Protein AF-0000000082797204 (afdb_homodimer)

Structure (mmCIF, N/CA/C/O backbone):
data_AF-0000000082797204-model_v1
#
loop_
_entity.id
_entity.type
_entity.pdbx_description
1 polymer '5-hydroxyisourate hydrolase'
#
loop_
_atom_site.group_PDB
_atom_site.id
_atom_site.type_symbol
_atom_site.label_atom_id
_atom_site.label_alt_id
_atom_site.label_comp_id
_atom_site.label_asym_id
_atom_site.label_entity_id
_atom_site.label_seq_id
_atom_site.pdbx_PDB_ins_code
_atom_site.Cartn_x
_atom_site.Cartn_y
_atom_site.Cartn_z
_atom_site.occupancy
_atom_site.B_iso_or_equiv
_atom_site.auth_seq_id
_atom_site.auth_comp_id
_atom_site.auth_asym_id
_atom_site.auth_atom_id
_atom_site.pdbx_PDB_model_num
ATOM 1 N N . MET A 1 1 ? -15.531 37.906 12.727 1 35.81 1 MET A N 1
ATOM 2 C CA . MET A 1 1 ? -15.008 36.875 11.828 1 35.81 1 MET A CA 1
ATOM 3 C C . MET A 1 1 ? -14.945 35.531 12.531 1 35.81 1 MET A C 1
ATOM 5 O O . MET A 1 1 ? -14.305 35.406 13.57 1 35.81 1 MET A O 1
ATOM 9 N N . ASP A 1 2 ? -15.852 34.75 12.773 1 41.41 2 ASP A N 1
ATOM 10 C CA . ASP A 1 2 ? -16.078 33.594 13.617 1 41.41 2 ASP A CA 1
ATOM 11 C C . ASP A 1 2 ? -14.914 32.594 13.5 1 41.41 2 ASP A C 1
ATOM 13 O O . ASP A 1 2 ? -14.703 32 12.445 1 41.41 2 ASP A O 1
ATOM 17 N N . MET A 1 3 ? -13.641 32.812 14.039 1 44.5 3 MET A N 1
ATOM 18 C CA . MET A 1 3 ? -12.188 32.688 13.977 1 44.5 3 MET A CA 1
ATOM 19 C C . MET A 1 3 ? -11.75 31.234 14.078 1 44.5 3 MET A C 1
ATOM 21 O O . MET A 1 3 ? -10.586 30.906 13.836 1 44.5 3 MET A O 1
ATOM 25 N N . THR A 1 4 ? -12.273 30.359 15.062 1 48.09 4 THR A N 1
ATOM 26 C CA . THR A 1 4 ? -11.555 29.219 15.617 1 48.09 4 THR A CA 1
ATOM 27 C C . THR A 1 4 ? -11.594 28.031 14.648 1 48.09 4 THR A C 1
ATOM 29 O O . THR A 1 4 ? -12.258 27.031 14.914 1 48.09 4 THR A O 1
ATOM 32 N N . SER A 1 5 ? -11.914 28.141 13.438 1 52.69 5 SER A N 1
ATOM 33 C CA . SER A 1 5 ? -11.883 26.953 12.594 1 52.69 5 SER A CA 1
ATOM 34 C C . SER A 1 5 ? -10.57 26.188 12.758 1 52.69 5 SER A C 1
ATOM 36 O O . SER A 1 5 ? -9.492 26.781 12.695 1 52.69 5 SER A O 1
ATOM 38 N N . PRO A 1 6 ? -10.727 25.109 13.484 1 61.16 6 PRO A N 1
ATOM 39 C CA . PRO A 1 6 ? -9.461 24.391 13.672 1 61.16 6 PRO A CA 1
ATOM 40 C C . PRO A 1 6 ? -8.594 24.391 12.422 1 61.16 6 PRO A C 1
ATOM 42 O O . PRO A 1 6 ? -9.109 24.453 11.297 1 61.16 6 PRO A O 1
ATOM 45 N N . LEU A 1 7 ? -7.398 24.844 12.555 1 75.94 7 LEU A N 1
ATOM 46 C CA . LEU A 1 7 ? -6.41 24.844 11.477 1 75.94 7 LEU A CA 1
ATOM 47 C C . LEU A 1 7 ? -6.453 23.547 10.695 1 75.94 7 LEU A C 1
ATOM 49 O O . LEU A 1 7 ? -6.641 22.469 11.281 1 75.94 7 LEU A O 1
ATOM 53 N N . PRO A 1 8 ? -6.566 23.719 9.414 1 88.06 8 PRO A N 1
ATOM 54 C CA . PRO A 1 8 ? -6.594 22.516 8.57 1 88.06 8 PRO A CA 1
ATOM 55 C C . PRO A 1 8 ? -5.461 21.547 8.891 1 88.06 8 PRO A C 1
ATOM 57 O O . PRO A 1 8 ? -4.367 21.969 9.266 1 88.06 8 PRO A O 1
ATOM 60 N N . SER A 1 9 ? -5.77 20.328 8.961 1 96.31 9 SER A N 1
ATOM 61 C CA . SER A 1 9 ? -4.773 19.281 9.156 1 96.31 9 SER A CA 1
ATOM 62 C C . SER A 1 9 ? -3.639 19.406 8.148 1 96.31 9 SER A C 1
ATOM 64 O O . SER A 1 9 ? -3.879 19.594 6.949 1 96.31 9 SER A O 1
ATOM 66 N N . PRO A 1 10 ? -2.381 19.359 8.547 1 97.56 10 PRO A N 1
ATOM 67 C CA . PRO A 1 10 ? -1.25 19.375 7.617 1 97.56 10 PRO A CA 1
ATOM 68 C C . PRO A 1 10 ? -1.149 18.094 6.789 1 97.56 10 PRO A C 1
ATOM 70 O O . PRO A 1 10 ? -0.375 18.031 5.832 1 97.56 10 PRO A O 1
ATOM 73 N N . LEU A 1 11 ? -1.8 17.109 7.133 1 98.38 11 LEU A N 1
ATOM 74 C CA . LEU A 1 11 ? -1.927 15.867 6.387 1 98.38 11 LEU A CA 1
ATOM 75 C C . LEU A 1 11 ? -3.377 15.617 5.984 1 98.38 11 LEU A C 1
ATOM 77 O O . LEU A 1 11 ? -4.27 15.625 6.832 1 98.38 11 LEU A O 1
ATOM 81 N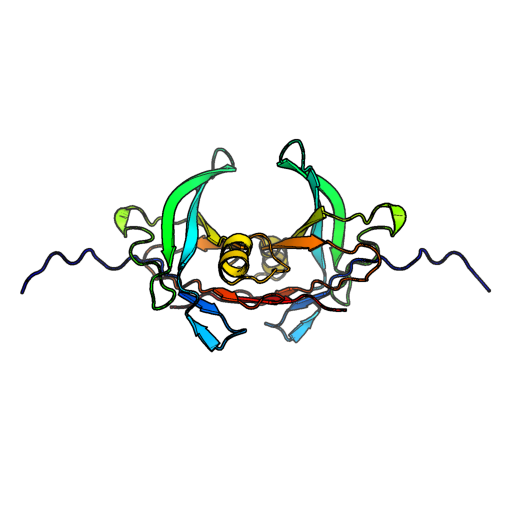 N . THR A 1 12 ? -3.566 15.406 4.664 1 98.38 12 THR A N 1
ATOM 82 C CA . THR A 1 12 ? -4.922 15.164 4.176 1 98.38 12 THR A CA 1
ATOM 83 C C . THR A 1 12 ? -4.957 13.93 3.279 1 98.38 12 THR A C 1
ATOM 85 O O . THR A 1 12 ? -3.918 13.469 2.801 1 98.38 12 THR A O 1
ATOM 88 N N . THR A 1 13 ? -6.121 13.391 3.17 1 98.69 13 THR A N 1
ATOM 89 C CA . THR A 1 13 ? -6.348 12.273 2.252 1 98.69 13 THR A CA 1
ATOM 90 C C . THR A 1 13 ? -7.676 12.445 1.515 1 98.69 13 THR A C 1
ATOM 92 O O . THR A 1 13 ? -8.539 13.203 1.956 1 98.69 13 THR A O 1
ATOM 95 N N . HIS A 1 14 ? -7.754 11.82 0.36 1 98.75 14 HIS A N 1
ATOM 96 C CA . HIS A 1 14 ? -8.93 11.742 -0.5 1 98.75 14 HIS A CA 1
ATOM 97 C C . HIS A 1 14 ? -9.047 10.359 -1.136 1 98.75 14 HIS A C 1
ATOM 99 O O . HIS A 1 14 ? -8.156 9.922 -1.858 1 98.75 14 HIS A O 1
ATOM 105 N N . VAL A 1 15 ? -10.133 9.703 -0.771 1 98.94 15 VAL A N 1
ATOM 106 C CA . VAL A 1 15 ? -10.391 8.406 -1.396 1 98.94 15 VAL A CA 1
ATOM 107 C C . VAL A 1 15 ? -11.344 8.586 -2.578 1 98.94 15 VAL A C 1
ATOM 109 O O . VAL A 1 15 ? -12.422 9.164 -2.436 1 98.94 15 VAL A O 1
ATOM 112 N N . LEU A 1 16 ? -10.93 8.133 -3.705 1 98.94 16 LEU A N 1
ATOM 113 C CA . LEU A 1 16 ? -11.773 8.094 -4.891 1 98.94 16 LEU A CA 1
ATOM 114 C C . LEU A 1 16 ? -12.07 6.648 -5.293 1 98.94 16 LEU A C 1
ATOM 116 O O . LEU A 1 16 ? -11.148 5.84 -5.441 1 98.94 16 LEU A O 1
ATOM 120 N N . ASN A 1 17 ? -13.32 6.332 -5.398 1 98.81 17 ASN A N 1
ATOM 121 C CA . ASN A 1 17 ? -13.758 5.086 -6.016 1 98.81 17 ASN A CA 1
ATOM 122 C C . ASN A 1 17 ? -13.742 5.176 -7.539 1 98.81 17 ASN A C 1
ATOM 124 O O . ASN A 1 17 ? -14.742 5.559 -8.148 1 98.81 17 ASN A O 1
ATOM 128 N N . THR A 1 18 ? -12.688 4.793 -8.07 1 98.62 18 THR A N 1
ATOM 129 C CA . THR A 1 18 ? -12.5 4.949 -9.508 1 98.62 18 THR A CA 1
ATOM 130 C C . THR A 1 18 ? -13.328 3.92 -10.273 1 98.62 18 THR A C 1
ATOM 132 O O . THR A 1 18 ? -13.648 4.117 -11.445 1 98.62 18 THR A O 1
ATOM 135 N N . GLY A 1 19 ? -13.656 2.848 -9.672 1 97.12 19 GLY A N 1
ATOM 136 C CA . GLY A 1 19 ? -14.5 1.849 -10.305 1 97.12 19 GLY A CA 1
ATOM 137 C C . GLY A 1 19 ? -15.898 2.354 -10.602 1 97.12 19 GLY A C 1
ATOM 138 O O . GLY A 1 19 ? -16.531 1.929 -11.578 1 97.12 19 GLY A O 1
ATOM 139 N N . MET A 1 20 ? -16.312 3.246 -9.836 1 97.19 20 MET A N 1
ATOM 140 C CA . MET A 1 20 ? -17.672 3.762 -9.992 1 97.19 20 MET A CA 1
ATOM 141 C C . MET A 1 20 ? -17.641 5.242 -10.359 1 97.19 20 MET A C 1
ATOM 143 O O . MET A 1 20 ? -18.688 5.84 -10.602 1 97.19 20 MET A O 1
ATOM 147 N N . GLY A 1 21 ? -16.531 5.848 -10.352 1 98.31 21 GLY A N 1
ATOM 148 C CA . GLY A 1 21 ? -16.391 7.25 -10.711 1 98.31 21 GLY A CA 1
ATOM 149 C C . GLY A 1 21 ? -16.969 8.195 -9.672 1 98.31 21 GLY A C 1
ATOM 150 O O . GLY A 1 21 ? -17.547 9.227 -10.023 1 98.31 21 GLY A O 1
ATOM 151 N N . VAL A 1 22 ? -16.844 7.805 -8.422 1 98.75 22 VAL A N 1
ATOM 152 C CA . VAL A 1 22 ? -17.422 8.609 -7.348 1 98.75 22 VAL A CA 1
ATOM 153 C C . VAL A 1 22 ? -16.438 8.719 -6.191 1 98.75 22 VAL A C 1
ATOM 155 O O . VAL A 1 22 ? -15.469 7.957 -6.121 1 98.75 22 VAL A O 1
ATOM 158 N N . PRO A 1 23 ? -16.656 9.688 -5.211 1 98.81 23 PRO A N 1
ATOM 159 C CA . PRO A 1 23 ? -15.859 9.68 -3.984 1 98.81 23 PRO A CA 1
ATOM 160 C C . PRO A 1 23 ? -16 8.383 -3.193 1 98.81 23 PRO A C 1
ATOM 162 O O . PRO A 1 23 ? -17.062 7.762 -3.199 1 98.81 23 PRO A O 1
ATOM 165 N N . GLY A 1 24 ? -14.93 7.914 -2.604 1 98.81 24 GLY A N 1
ATOM 166 C CA . GLY A 1 24 ? -14.992 6.781 -1.695 1 98.81 24 GLY A CA 1
ATOM 167 C C . GLY A 1 24 ? -15.562 7.137 -0.335 1 98.81 24 GLY A C 1
ATOM 168 O O . GLY A 1 24 ? -14.852 7.105 0.67 1 98.81 24 GLY A O 1
ATOM 169 N N . ALA A 1 25 ? -16.844 7.504 -0.286 1 98.75 25 ALA A N 1
ATOM 170 C CA . ALA A 1 25 ? -17.531 7.891 0.949 1 98.75 25 ALA A CA 1
ATOM 171 C C . ALA A 1 25 ? -17.781 6.676 1.837 1 98.75 25 ALA A C 1
ATOM 173 O O . ALA A 1 25 ? -18.094 5.59 1.34 1 98.75 25 ALA A O 1
ATOM 174 N N . GLY A 1 26 ? -17.656 6.832 3.119 1 98.69 26 GLY A N 1
ATOM 175 C CA . GLY A 1 26 ? -18.031 5.801 4.07 1 98.69 26 GLY A CA 1
ATOM 176 C C . GLY A 1 26 ? -16.953 4.766 4.297 1 98.69 26 GLY A C 1
ATOM 177 O O . GLY A 1 26 ? -17.219 3.672 4.797 1 98.69 26 GLY A O 1
ATOM 178 N N . MET A 1 27 ? -15.773 5.082 3.916 1 98.81 27 MET A N 1
ATOM 179 C CA . MET A 1 27 ? -14.648 4.188 4.156 1 98.81 27 MET A CA 1
ATOM 180 C C . MET A 1 27 ? -14.016 4.461 5.516 1 98.81 27 MET A C 1
ATOM 182 O O . MET A 1 27 ? -13.578 5.582 5.789 1 98.81 27 MET A O 1
ATOM 186 N N . ALA A 1 28 ? -13.953 3.461 6.383 1 98.94 28 ALA A N 1
ATOM 187 C CA . ALA A 1 28 ? -13.188 3.582 7.617 1 98.94 28 ALA A CA 1
ATOM 188 C C . ALA A 1 28 ? -11.688 3.662 7.328 1 98.94 28 ALA A C 1
ATOM 190 O O . ALA A 1 28 ? -11.188 2.99 6.418 1 98.94 28 ALA A O 1
ATOM 191 N N . LEU A 1 29 ? -10.977 4.48 8.086 1 98.94 29 LEU A N 1
ATOM 192 C CA . LEU A 1 29 ? -9.523 4.578 7.969 1 98.94 29 LEU A CA 1
ATOM 193 C C . LEU A 1 29 ? -8.898 4.977 9.305 1 98.94 29 LEU A C 1
ATOM 195 O O . LEU A 1 29 ? -9.609 5.387 10.227 1 98.94 29 LEU A O 1
ATOM 199 N N . SER A 1 30 ? -7.566 4.77 9.43 1 98.94 30 SER A N 1
ATOM 200 C CA . SER A 1 30 ? -6.82 5.18 10.617 1 98.94 30 SER A CA 1
ATOM 201 C C . SER A 1 30 ? -5.43 5.688 10.242 1 98.94 30 SER A C 1
ATOM 203 O O . SER A 1 30 ? -4.852 5.25 9.242 1 98.94 30 SER A O 1
ATOM 205 N N . LEU A 1 31 ? -5 6.605 11.047 1 98.94 31 LEU A N 1
ATOM 206 C CA . LEU A 1 31 ? -3.654 7.156 10.938 1 98.94 31 LEU A CA 1
ATOM 207 C C . LEU A 1 31 ? -2.777 6.688 12.094 1 98.94 31 LEU A C 1
ATOM 209 O O . LEU A 1 31 ? -3.199 6.73 13.25 1 98.94 31 LEU A O 1
ATOM 213 N N . HIS A 1 32 ? -1.615 6.207 11.758 1 98.88 32 HIS A N 1
ATOM 214 C CA . HIS A 1 32 ? -0.662 5.723 12.75 1 98.88 32 HIS A CA 1
ATOM 215 C C . HIS A 1 32 ? 0.708 6.367 12.555 1 98.88 32 HIS A C 1
ATOM 217 O O . HIS A 1 32 ? 1.038 6.816 11.461 1 98.88 32 HIS A O 1
ATOM 223 N N . ARG A 1 33 ? 1.416 6.375 13.617 1 98.75 33 ARG A N 1
ATOM 224 C CA . ARG A 1 33 ? 2.812 6.797 13.578 1 98.75 33 ARG A CA 1
ATOM 225 C C . ARG A 1 33 ? 3.727 5.723 14.164 1 98.75 33 ARG A C 1
ATOM 227 O O . ARG A 1 33 ? 3.393 5.098 15.172 1 98.75 33 ARG A O 1
ATOM 234 N N . LEU A 1 34 ? 4.848 5.574 13.523 1 98.62 34 LEU A N 1
ATOM 235 C CA . LEU A 1 34 ? 5.824 4.59 13.984 1 98.62 34 LEU A CA 1
ATOM 236 C C . LEU A 1 34 ? 6.664 5.152 15.125 1 98.62 34 LEU A C 1
ATOM 238 O O . LEU A 1 34 ? 7.176 6.273 15.031 1 98.62 34 LEU A O 1
ATOM 242 N N . ASP A 1 35 ? 6.777 4.402 16.188 1 96.94 35 ASP A N 1
ATOM 243 C CA . ASP A 1 35 ? 7.754 4.715 17.234 1 96.94 35 ASP A CA 1
ATOM 244 C C . ASP A 1 35 ? 9.148 4.246 16.828 1 96.94 35 ASP A C 1
ATOM 246 O O . ASP A 1 35 ? 9.398 3.043 16.703 1 96.94 35 ASP A O 1
ATOM 250 N N . PRO A 1 36 ? 10.008 5.121 16.656 1 92.19 36 PRO A N 1
ATOM 251 C CA . PRO A 1 36 ? 11.32 4.723 16.141 1 92.19 36 PRO A CA 1
ATOM 252 C C . PRO A 1 36 ? 12.133 3.914 17.156 1 92.19 36 PRO A C 1
ATOM 254 O O . PRO A 1 36 ? 13.109 3.252 16.781 1 92.19 36 PRO A O 1
ATOM 257 N N . VAL A 1 37 ? 11.773 3.955 18.422 1 94.06 37 VAL A N 1
ATOM 258 C CA . VAL A 1 37 ? 12.508 3.246 19.469 1 94.06 37 VAL A CA 1
ATOM 259 C C . VAL A 1 37 ? 11.984 1.815 19.578 1 94.06 37 VAL A C 1
ATOM 261 O O . VAL A 1 37 ? 12.766 0.859 19.516 1 94.06 37 VAL A O 1
ATOM 264 N N . THR A 1 38 ? 10.727 1.572 19.547 1 95.19 38 THR A N 1
ATOM 265 C CA . THR A 1 38 ? 10.133 0.263 19.781 1 95.19 38 THR A CA 1
ATOM 266 C C . THR A 1 38 ? 9.719 -0.39 18.469 1 95.19 38 THR A C 1
ATOM 268 O O . THR A 1 38 ? 9.406 -1.583 18.438 1 95.19 38 THR A O 1
ATOM 271 N N . SER A 1 39 ? 9.609 0.36 17.406 1 95 39 SER A N 1
ATOM 272 C CA . SER A 1 39 ? 9.133 -0.094 16.109 1 95 39 SER A CA 1
ATOM 273 C C . SER A 1 39 ? 7.656 -0.464 16.156 1 95 39 SER A C 1
ATOM 275 O O . SER A 1 39 ? 7.191 -1.295 15.375 1 95 39 SER A O 1
ATOM 277 N N . ALA A 1 40 ? 6.996 0.101 17.109 1 97.5 40 ALA A N 1
ATOM 278 C CA . ALA A 1 40 ? 5.559 -0.12 17.234 1 97.5 40 ALA A CA 1
ATOM 279 C C . ALA A 1 40 ? 4.77 1.01 16.578 1 97.5 40 ALA A C 1
ATOM 281 O O . ALA A 1 40 ? 5.188 2.17 16.625 1 97.5 40 ALA A O 1
ATOM 282 N N . TRP A 1 41 ? 3.68 0.617 16.016 1 98.38 41 TRP A N 1
ATOM 283 C CA . TRP A 1 41 ? 2.754 1.604 15.469 1 98.38 41 TRP A CA 1
ATOM 284 C C . TRP A 1 41 ? 1.792 2.104 16.547 1 98.38 41 TRP A C 1
ATOM 286 O O . TRP A 1 41 ? 1.199 1.305 17.266 1 98.38 41 TRP A O 1
ATOM 296 N N . SER A 1 42 ? 1.633 3.436 16.594 1 97.94 42 SER A N 1
ATOM 297 C CA . SER A 1 42 ? 0.677 4.051 17.5 1 97.94 42 SER A CA 1
ATOM 298 C C . SER A 1 42 ? -0.457 4.73 16.75 1 97.94 42 SER A C 1
ATOM 300 O O . SER A 1 42 ? -0.214 5.465 15.789 1 97.94 42 SER A O 1
ATOM 302 N N . LEU A 1 43 ? -1.657 4.527 17.266 1 98.56 43 LEU A N 1
ATOM 303 C CA . LEU A 1 43 ? -2.834 5.152 16.672 1 98.56 43 LEU A CA 1
ATOM 304 C C . LEU A 1 43 ? -2.881 6.641 16.984 1 98.56 43 LEU A C 1
ATOM 306 O O . LEU A 1 43 ? -2.734 7.035 18.156 1 98.56 43 LEU A O 1
ATOM 310 N N . ILE A 1 44 ? -3.012 7.43 15.969 1 98.31 44 ILE A N 1
ATOM 311 C CA . ILE A 1 44 ? -3.195 8.867 16.156 1 98.31 44 ILE A CA 1
ATOM 312 C C . ILE A 1 44 ? -4.68 9.211 16.078 1 98.31 44 ILE A C 1
ATOM 314 O O . ILE A 1 44 ? -5.227 9.852 16.984 1 98.31 44 ILE A O 1
ATOM 318 N N . THR A 1 45 ? -5.301 8.789 14.977 1 98.19 45 THR A N 1
ATOM 319 C CA . THR A 1 45 ? -6.707 9.094 14.75 1 98.19 45 THR A CA 1
ATOM 320 C C . THR A 1 45 ? -7.363 8.008 13.898 1 98.19 45 THR A C 1
ATOM 322 O O . THR A 1 45 ? -6.684 7.297 13.156 1 98.19 45 THR A O 1
ATOM 325 N N . ALA A 1 46 ? -8.602 7.762 14.141 1 98.69 46 ALA A N 1
ATOM 326 C CA . ALA A 1 46 ? -9.453 6.945 13.281 1 98.69 46 ALA A CA 1
ATOM 327 C C . ALA A 1 46 ? -10.695 7.715 12.852 1 98.69 46 ALA A C 1
ATOM 329 O O . ALA A 1 46 ? -11.188 8.578 13.578 1 98.69 46 ALA A O 1
ATOM 330 N N . GLY A 1 47 ? -11.117 7.398 11.656 1 98.5 47 GLY A N 1
ATOM 331 C CA . GLY A 1 47 ? -12.312 8.062 11.148 1 98.5 47 GLY A CA 1
ATOM 332 C C . GLY A 1 47 ? -12.914 7.367 9.945 1 98.5 47 GLY A C 1
ATOM 333 O O . GLY A 1 47 ? -12.617 6.199 9.68 1 98.5 47 GLY A O 1
ATOM 334 N N . THR A 1 48 ? -13.875 8.07 9.336 1 98.81 48 THR A N 1
ATOM 335 C CA . THR A 1 48 ? -14.57 7.625 8.125 1 98.81 48 THR A CA 1
ATOM 336 C C . THR A 1 48 ? -14.617 8.742 7.09 1 98.81 48 THR A C 1
ATOM 338 O O . THR A 1 48 ? -14.836 9.906 7.43 1 98.81 48 THR A O 1
ATOM 341 N N . THR A 1 49 ? -14.352 8.359 5.855 1 98.81 49 THR A N 1
ATOM 342 C CA . THR A 1 49 ? -14.414 9.375 4.816 1 98.81 49 THR A CA 1
ATOM 343 C C . THR A 1 49 ? -15.828 9.953 4.703 1 98.81 49 THR A C 1
ATOM 345 O O . THR A 1 49 ? -16.812 9.219 4.84 1 98.81 49 THR A O 1
ATOM 348 N N . ASN A 1 50 ? -15.914 11.227 4.453 1 98.75 50 ASN A N 1
ATOM 349 C CA . ASN A 1 50 ? -17.203 11.898 4.293 1 98.75 50 ASN A CA 1
ATOM 350 C C . ASN A 1 50 ? -17.734 11.742 2.875 1 98.75 50 ASN A C 1
ATOM 352 O O . ASN A 1 50 ? -17.219 10.938 2.094 1 98.75 50 ASN A O 1
ATOM 356 N N . ASP A 1 51 ? -18.766 12.516 2.529 1 98.56 51 ASP A N 1
ATOM 357 C CA . ASP A 1 51 ? -19.453 12.391 1.248 1 98.56 51 ASP A CA 1
ATOM 358 C C . ASP A 1 51 ? -18.531 12.758 0.089 1 98.56 51 ASP A C 1
ATOM 360 O O . ASP A 1 51 ? -18.781 12.375 -1.056 1 98.56 51 ASP A O 1
ATOM 364 N N . ASP A 1 52 ? -17.484 13.484 0.366 1 98.5 52 ASP A N 1
ATOM 365 C CA . ASP A 1 52 ? -16.516 13.883 -0.647 1 98.5 52 ASP A CA 1
ATOM 366 C C . ASP A 1 52 ? -15.336 12.914 -0.684 1 98.5 52 ASP A C 1
ATOM 368 O O . ASP A 1 52 ? -14.344 13.156 -1.379 1 98.5 52 ASP A O 1
ATOM 372 N N . GLY A 1 53 ? -15.367 11.875 0.102 1 98.88 53 GLY A N 1
ATOM 373 C CA . GLY A 1 53 ? -14.273 10.922 0.144 1 98.88 53 GLY A CA 1
ATOM 374 C C . GLY A 1 53 ? -13.086 11.414 0.946 1 98.88 53 GLY A C 1
ATOM 375 O O . GLY A 1 53 ? -11.969 10.906 0.791 1 98.88 53 GLY A O 1
ATOM 376 N N . ARG A 1 54 ? -13.297 12.43 1.759 1 98.69 54 ARG A N 1
ATOM 377 C CA . ARG A 1 54 ? -12.234 13.023 2.568 1 98.69 54 ARG A CA 1
ATOM 378 C C . ARG A 1 54 ? -12.43 12.695 4.047 1 98.69 54 ARG A C 1
ATOM 380 O O . ARG A 1 54 ? -13.508 12.266 4.457 1 98.69 54 ARG A O 1
ATOM 387 N N . CYS A 1 55 ? -11.359 12.805 4.812 1 98.06 55 CYS A N 1
ATOM 388 C CA . CYS A 1 55 ? -11.375 12.68 6.266 1 98.06 55 CYS A CA 1
ATOM 389 C C . CYS A 1 55 ? -10.672 13.859 6.922 1 98.06 55 CYS A C 1
ATOM 391 O O . CYS A 1 55 ? -9.484 13.773 7.254 1 98.06 55 CYS A O 1
ATOM 393 N N . PRO A 1 56 ? -11.367 14.938 7.156 1 96.56 56 PRO A N 1
ATOM 394 C CA . PRO A 1 56 ? -10.727 16.125 7.746 1 96.56 56 PRO A CA 1
ATOM 395 C C . PRO A 1 56 ? -10.18 15.852 9.148 1 96.56 56 PRO A C 1
ATOM 397 O O . PRO A 1 56 ? -10.68 14.969 9.852 1 96.56 56 PRO A O 1
ATOM 400 N N . GLY A 1 57 ? -9.211 16.562 9.523 1 96.19 57 GLY A N 1
ATOM 401 C CA . GLY A 1 57 ? -8.703 16.578 10.883 1 96.19 57 GLY A CA 1
ATOM 402 C C . GLY A 1 57 ? -7.902 15.336 11.227 1 96.19 57 GLY A C 1
ATOM 403 O O . GLY A 1 57 ? -7.996 14.812 12.344 1 96.19 57 GLY A O 1
ATOM 404 N N . LEU A 1 58 ? -7.152 14.844 10.266 1 97.62 58 LEU A N 1
ATOM 405 C CA . LEU A 1 58 ? -6.371 13.641 10.5 1 97.62 58 LEU A CA 1
ATOM 406 C C . LEU A 1 58 ? -5.352 13.859 11.617 1 97.62 58 LEU A C 1
ATOM 408 O O . LEU A 1 58 ? -5.09 12.953 12.414 1 97.62 58 LEU A O 1
ATOM 412 N N . ILE A 1 59 ? -4.781 15.008 11.664 1 97.94 59 ILE A N 1
ATOM 413 C CA . ILE A 1 59 ? -3.752 15.312 12.656 1 97.94 59 ILE A CA 1
ATOM 414 C C . ILE A 1 59 ? -3.621 16.828 12.812 1 97.94 59 ILE A C 1
ATOM 416 O O . ILE A 1 59 ? -3.779 17.578 11.844 1 97.94 59 ILE A O 1
ATOM 420 N N . THR A 1 60 ? -3.34 17.281 13.984 1 96.69 60 THR A N 1
ATOM 421 C CA . THR A 1 60 ? -3.104 18.703 14.203 1 96.69 60 THR A CA 1
ATOM 422 C C . THR A 1 60 ? -1.668 19.078 13.844 1 96.69 60 THR A C 1
ATOM 424 O O . THR A 1 60 ? -0.785 18.219 13.828 1 96.69 60 THR A O 1
ATOM 427 N N . ARG A 1 61 ? -1.471 20.312 13.578 1 95.31 61 ARG A N 1
ATOM 428 C CA . ARG A 1 61 ? -0.128 20.797 13.273 1 95.31 61 ARG A CA 1
ATOM 429 C C . ARG A 1 61 ? 0.836 20.484 14.414 1 95.31 61 ARG A C 1
ATOM 431 O O . ARG A 1 61 ? 1.988 20.125 14.18 1 95.31 61 ARG A O 1
ATOM 438 N N . GLU A 1 62 ? 0.439 20.641 15.633 1 94.31 62 GLU A N 1
ATOM 439 C CA . GLU A 1 62 ? 1.263 20.438 16.812 1 94.31 62 GLU A CA 1
ATOM 440 C C . GLU A 1 62 ? 1.736 19 16.922 1 94.31 62 GLU A C 1
ATOM 442 O O . GLU A 1 62 ? 2.848 18.734 17.391 1 94.31 62 GLU A O 1
ATOM 447 N N . CYS A 1 63 ? 0.928 18.109 16.453 1 95.75 63 CYS A N 1
ATOM 448 C CA . CYS A 1 63 ? 1.226 16.703 16.609 1 95.75 63 CYS A CA 1
ATOM 449 C C . CYS A 1 63 ? 1.94 16.156 15.383 1 95.75 63 CYS A C 1
ATOM 451 O O . CYS A 1 63 ? 2.416 15.016 15.383 1 95.75 63 CYS A O 1
ATOM 453 N N . PHE A 1 64 ? 1.948 16.984 14.352 1 97.69 64 PHE A N 1
ATOM 454 C CA . PHE A 1 64 ? 2.549 16.562 13.102 1 97.69 64 PHE A CA 1
ATOM 455 C C . PHE A 1 64 ? 4.055 16.797 13.109 1 97.69 64 PHE A C 1
ATOM 457 O O . PHE A 1 64 ? 4.512 17.922 12.891 1 97.69 64 PHE A O 1
ATOM 464 N N . THR A 1 65 ? 4.887 15.734 13.359 1 97.62 65 THR A N 1
ATOM 465 C CA . THR A 1 65 ? 6.34 15.797 13.461 1 97.62 65 THR A CA 1
ATOM 466 C C . THR A 1 65 ? 6.996 14.875 12.438 1 97.62 65 THR A C 1
ATOM 468 O O . THR A 1 65 ? 6.348 13.977 11.898 1 97.62 65 THR A O 1
ATOM 471 N N . PRO A 1 66 ? 8.258 15.18 12.102 1 98.06 66 PRO A N 1
ATOM 472 C CA . PRO A 1 66 ? 8.945 14.25 11.203 1 98.06 66 PRO A CA 1
ATOM 473 C C . PRO A 1 66 ? 8.906 12.805 11.703 1 98.06 66 PRO A C 1
ATOM 475 O O . PRO A 1 66 ? 8.992 12.57 12.906 1 98.06 66 PRO A O 1
ATOM 478 N N . GLY A 1 67 ? 8.805 11.859 10.805 1 98.06 67 GLY A N 1
ATOM 479 C CA . GLY A 1 67 ? 8.719 10.445 11.141 1 98.06 67 GLY A CA 1
ATOM 480 C C . GLY A 1 67 ? 8.016 9.617 10.086 1 98.06 67 GLY A C 1
ATOM 481 O O . GLY A 1 67 ? 7.758 10.102 8.984 1 98.06 67 GLY A O 1
ATOM 482 N N . VAL A 1 68 ? 7.805 8.375 10.453 1 98.69 68 VAL A N 1
ATOM 483 C CA . VAL A 1 68 ? 7.133 7.438 9.555 1 98.69 68 VAL A CA 1
ATOM 484 C C . VAL A 1 68 ? 5.668 7.293 9.969 1 98.69 68 VAL A C 1
ATOM 486 O O . VAL A 1 68 ? 5.367 7.086 11.141 1 98.69 68 V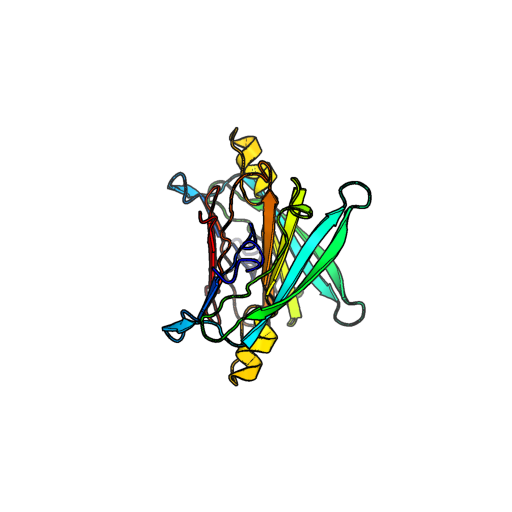AL A O 1
ATOM 489 N N . TYR A 1 69 ? 4.816 7.48 8.953 1 98.88 69 TYR A N 1
ATOM 490 C CA . TYR A 1 69 ? 3.377 7.398 9.172 1 98.88 69 TYR A CA 1
ATOM 491 C C . TYR A 1 69 ? 2.758 6.309 8.305 1 98.88 69 TYR A C 1
ATOM 493 O O . TYR A 1 69 ? 3.387 5.828 7.355 1 98.88 69 TYR A O 1
ATOM 501 N N . LYS A 1 70 ? 1.547 5.945 8.703 1 98.88 70 LYS A N 1
ATOM 502 C CA . LYS A 1 70 ? 0.748 4.984 7.945 1 98.88 70 LYS A CA 1
ATOM 503 C C . LYS A 1 70 ? -0.73 5.363 7.965 1 98.88 70 LYS A C 1
ATOM 505 O O . LYS A 1 70 ? -1.282 5.672 9.023 1 98.88 70 LYS A O 1
ATOM 510 N N . ILE A 1 71 ? -1.324 5.469 6.777 1 98.94 71 ILE A N 1
ATOM 511 C CA . ILE A 1 71 ? -2.783 5.457 6.727 1 98.94 71 ILE A CA 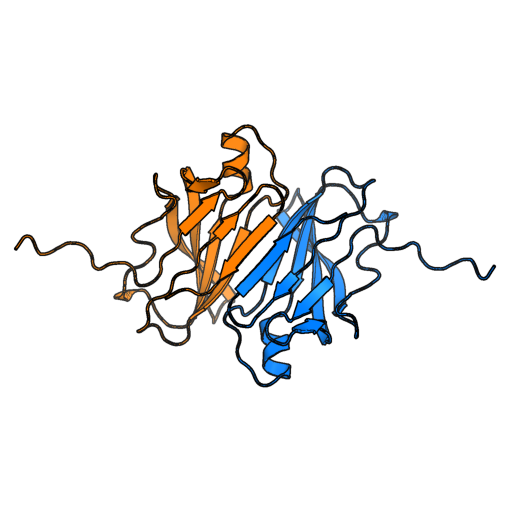1
ATOM 512 C C . ILE A 1 71 ? -3.271 4.062 6.336 1 98.94 71 ILE A C 1
ATOM 514 O O . ILE A 1 71 ? -2.801 3.484 5.355 1 98.94 71 ILE A O 1
ATOM 518 N N . ARG A 1 72 ? -4.152 3.506 7.152 1 98.94 72 ARG A N 1
ATOM 519 C CA . ARG A 1 72 ? -4.82 2.252 6.82 1 98.94 72 ARG A CA 1
ATOM 520 C C . ARG A 1 72 ? -6.254 2.498 6.363 1 98.94 72 ARG A C 1
ATOM 522 O O . ARG A 1 72 ? -7.023 3.17 7.055 1 98.94 72 ARG A O 1
ATOM 529 N N . PHE A 1 73 ? -6.594 2 5.18 1 98.94 73 PHE A N 1
ATOM 530 C CA . PHE A 1 73 ? -7.93 2.074 4.602 1 98.94 73 PHE A CA 1
ATOM 531 C C . PHE A 1 73 ? -8.617 0.714 4.648 1 98.94 73 PHE A C 1
ATOM 533 O O . PHE A 1 73 ? -8.062 -0.284 4.184 1 98.94 73 PHE A O 1
ATOM 540 N N . GLU A 1 74 ? -9.789 0.708 5.16 1 98.88 74 GLU A N 1
ATOM 541 C CA . GLU A 1 74 ? -10.523 -0.549 5.258 1 98.88 74 GLU A CA 1
ATOM 542 C C . GLU A 1 74 ? -11.289 -0.84 3.971 1 98.88 74 GLU A C 1
ATOM 544 O O . GLU A 1 74 ? -12.523 -0.871 3.973 1 98.88 74 GLU A O 1
ATOM 549 N N . SER A 1 75 ? -10.523 -1.142 2.973 1 98.88 75 SER A N 1
ATOM 550 C CA . SER A 1 75 ? -11.07 -1.313 1.63 1 98.88 75 SER A CA 1
ATOM 551 C C . SER A 1 75 ? -12.039 -2.486 1.573 1 98.88 75 SER A C 1
ATOM 553 O O . SER A 1 75 ? -13.094 -2.396 0.937 1 98.88 75 SER A O 1
ATOM 555 N N . GLY A 1 76 ? -11.68 -3.596 2.217 1 98.69 76 GLY A N 1
ATOM 556 C CA . GLY A 1 76 ? -12.57 -4.742 2.24 1 98.69 76 GLY A CA 1
ATOM 557 C C . GLY A 1 76 ? -13.945 -4.414 2.789 1 98.69 76 GLY A C 1
ATOM 558 O O . GLY A 1 76 ? -14.961 -4.715 2.158 1 98.69 76 GLY A O 1
ATOM 559 N N . GLN A 1 77 ? -13.977 -3.83 3.916 1 98.75 77 GLN A N 1
ATOM 560 C CA . GLN A 1 77 ? -15.234 -3.449 4.559 1 98.75 77 GLN A CA 1
ATOM 561 C C . GLN A 1 77 ? -16.031 -2.49 3.682 1 98.75 77 GLN A C 1
ATOM 563 O O . GLN A 1 77 ? -17.25 -2.594 3.594 1 98.75 77 GLN A O 1
ATOM 568 N N . TYR A 1 78 ? -15.352 -1.58 3.027 1 98.88 78 TYR A N 1
ATOM 569 C CA . TYR A 1 78 ? -15.977 -0.591 2.16 1 98.88 78 TYR A CA 1
ATOM 570 C C . TYR A 1 78 ? -16.734 -1.266 1.019 1 98.88 78 TYR A C 1
ATOM 572 O O . TYR A 1 78 ? -17.922 -1.008 0.812 1 98.88 78 TYR A O 1
ATOM 580 N N . TRP A 1 79 ? -16.109 -2.133 0.32 1 98.62 79 TRP A N 1
ATOM 581 C CA . TRP A 1 79 ? -16.719 -2.787 -0.832 1 98.62 79 TRP A CA 1
ATOM 582 C C . TRP A 1 79 ? -17.797 -3.768 -0.39 1 98.62 79 TRP A C 1
ATOM 584 O O . TRP A 1 79 ? -18.812 -3.934 -1.072 1 98.62 79 TRP A O 1
ATOM 594 N N . GLU A 1 80 ? -17.516 -4.426 0.751 1 98.44 80 GLU A N 1
ATOM 595 C CA . GLU A 1 80 ? -18.562 -5.289 1.3 1 98.44 80 GLU A CA 1
ATOM 596 C C . GLU A 1 80 ? -19.844 -4.508 1.564 1 98.44 80 GLU A C 1
ATOM 598 O O . GLU A 1 80 ? -20.938 -5.008 1.314 1 98.44 80 GLU A O 1
ATOM 603 N N . GLY A 1 81 ? -19.703 -3.307 2.064 1 98.12 81 GLY A N 1
ATOM 604 C CA . GLY A 1 81 ? -20.844 -2.438 2.295 1 98.12 81 GLY A CA 1
ATOM 605 C C . GLY A 1 81 ? -21.609 -2.109 1.028 1 98.12 81 GLY A C 1
ATOM 606 O O . GLY A 1 81 ? -22.797 -1.799 1.08 1 98.12 81 GLY A O 1
ATOM 607 N N . LEU A 1 82 ? -20.938 -2.201 -0.058 1 97.31 82 LEU A N 1
ATOM 608 C CA . LEU A 1 82 ? -21.562 -1.926 -1.351 1 97.31 82 LEU A CA 1
ATOM 609 C C . LEU A 1 82 ? -22.031 -3.215 -2.01 1 97.31 82 LEU A C 1
ATOM 611 O O . LEU A 1 82 ? -22.469 -3.205 -3.164 1 97.31 82 LEU A O 1
ATOM 615 N N . GLY A 1 83 ? -21.828 -4.359 -1.348 1 97.94 83 GLY A N 1
ATOM 616 C CA . GLY A 1 83 ? -22.266 -5.645 -1.869 1 97.94 83 GLY A CA 1
ATOM 617 C C . GLY A 1 83 ? -21.266 -6.273 -2.816 1 97.94 83 GLY A C 1
ATOM 618 O O . GLY A 1 83 ? -21.609 -7.133 -3.627 1 97.94 83 GLY A O 1
ATOM 619 N N . GLU A 1 84 ? -20.062 -5.789 -2.766 1 97.62 84 GLU A N 1
ATOM 620 C CA . GLU A 1 84 ? -19 -6.266 -3.658 1 97.62 84 GLU A CA 1
ATOM 621 C C . GLU A 1 84 ? -17.844 -6.863 -2.871 1 97.62 84 GLU A C 1
ATOM 623 O O . GLU A 1 84 ? -17.734 -6.668 -1.658 1 97.62 84 GLU A O 1
ATOM 628 N N . THR A 1 85 ? -17.031 -7.664 -3.588 1 96.25 85 THR A N 1
ATOM 629 C CA . THR A 1 85 ? -15.773 -8.156 -3.027 1 96.25 85 THR A CA 1
ATOM 630 C C . THR A 1 85 ? -14.586 -7.387 -3.607 1 96.25 85 THR A C 1
ATOM 632 O O . THR A 1 85 ? -14.672 -6.844 -4.711 1 96.25 85 THR A O 1
ATOM 635 N N . CYS A 1 86 ? -13.594 -7.293 -2.828 1 97.06 86 CYS A N 1
ATOM 636 C CA . CYS A 1 86 ? -12.391 -6.574 -3.211 1 97.06 86 CYS A CA 1
ATOM 637 C C . CYS A 1 86 ? -11.156 -7.465 -3.08 1 97.06 86 CYS A C 1
ATOM 639 O O . CYS A 1 86 ? -11.062 -8.258 -2.145 1 97.06 86 CYS A O 1
ATOM 641 N N . PHE A 1 87 ? -10.273 -7.32 -4.051 1 98.62 87 PHE A N 1
ATOM 642 C CA . PHE A 1 87 ? -9.023 -8.07 -4.059 1 98.62 87 PHE A CA 1
ATOM 643 C C . PHE A 1 87 ? -8.164 -7.688 -2.859 1 98.62 87 PHE A C 1
ATOM 645 O O . PHE A 1 87 ? -7.352 -8.484 -2.393 1 98.62 87 PHE A O 1
ATOM 652 N N . TYR A 1 88 ? -8.32 -6.512 -2.26 1 98.88 88 TYR A N 1
ATOM 653 C CA . TYR A 1 88 ? -7.512 -5.973 -1.174 1 98.88 88 TYR A CA 1
ATOM 654 C C . TYR A 1 88 ? -8.312 -5.895 0.12 1 98.88 88 TYR A C 1
ATOM 656 O O . TYR A 1 88 ? -9.156 -5.004 0.286 1 98.88 88 TYR A O 1
ATOM 664 N N . PRO A 1 89 ? -8.023 -6.723 1.107 1 98.69 89 PRO A N 1
ATOM 665 C CA . PRO A 1 89 ? -8.797 -6.695 2.35 1 98.69 89 PRO A CA 1
ATOM 666 C C . PRO A 1 89 ? -8.617 -5.395 3.131 1 98.69 89 PRO A C 1
ATOM 668 O O . PRO A 1 89 ? -9.516 -4.98 3.869 1 98.69 89 PRO A O 1
ATOM 671 N N . TYR A 1 90 ? -7.48 -4.793 3.029 1 98.88 90 TYR A N 1
ATOM 672 C CA . TYR A 1 90 ? -7.152 -3.441 3.467 1 98.88 90 TYR A CA 1
ATOM 673 C C . TYR A 1 90 ? -5.957 -2.895 2.699 1 98.88 90 TYR A C 1
ATOM 675 O O . TYR A 1 90 ? -5.277 -3.637 1.983 1 98.88 90 TYR A O 1
ATOM 683 N N . ILE A 1 91 ? -5.801 -1.595 2.764 1 98.94 91 ILE A N 1
ATOM 684 C CA . ILE A 1 91 ? -4.668 -0.945 2.113 1 98.94 91 ILE A CA 1
ATOM 685 C C . ILE A 1 91 ? -3.941 -0.052 3.117 1 98.94 91 ILE A C 1
ATOM 687 O O . ILE A 1 91 ? -4.559 0.791 3.77 1 98.94 91 ILE A O 1
ATOM 691 N N . GLU A 1 92 ? -2.672 -0.292 3.297 1 98.94 92 GLU A N 1
ATOM 692 C CA . GLU A 1 92 ? -1.822 0.563 4.121 1 98.94 92 GLU A CA 1
ATOM 693 C C . GLU A 1 92 ? -0.821 1.335 3.264 1 98.94 92 GLU A C 1
ATOM 695 O O . GLU A 1 92 ? -0.083 0.741 2.477 1 98.94 92 GLU A O 1
ATOM 700 N N . ILE A 1 93 ? -0.89 2.602 3.398 1 98.94 93 ILE A N 1
ATOM 701 C CA . ILE A 1 93 ? 0.109 3.457 2.77 1 98.94 93 ILE A CA 1
ATOM 702 C C . ILE A 1 93 ? 1.077 3.984 3.826 1 98.94 93 ILE A C 1
ATOM 704 O O . ILE A 1 93 ? 0.693 4.777 4.688 1 98.94 93 ILE A O 1
ATOM 708 N N . VAL A 1 94 ? 2.32 3.521 3.768 1 98.94 94 VAL A N 1
ATOM 709 C CA . VAL A 1 94 ? 3.377 3.943 4.68 1 98.94 94 VAL A CA 1
ATOM 710 C C . VAL A 1 94 ? 4.25 5 4.008 1 98.94 94 VAL A C 1
ATOM 712 O O . VAL A 1 94 ? 4.641 4.844 2.846 1 98.94 94 VAL A O 1
ATOM 715 N N . PHE A 1 95 ? 4.512 6.082 4.711 1 98.88 95 PHE A N 1
ATOM 716 C CA . PHE A 1 95 ? 5.254 7.164 4.07 1 98.88 95 PHE A CA 1
ATOM 717 C C . PHE A 1 95 ? 6.117 7.902 5.086 1 98.88 95 PHE A C 1
ATOM 719 O O . PHE A 1 95 ? 5.848 7.859 6.285 1 98.88 95 PHE A O 1
ATOM 726 N N . ASN A 1 96 ? 7.082 8.562 4.551 1 98.19 96 ASN A N 1
ATOM 727 C CA . ASN A 1 96 ? 8.039 9.344 5.324 1 98.19 96 ASN A CA 1
ATOM 728 C C . ASN A 1 96 ? 7.688 10.828 5.328 1 98.19 96 ASN A C 1
ATOM 730 O O . ASN A 1 96 ? 7.422 11.406 4.273 1 98.19 96 ASN A O 1
ATOM 734 N N . ILE A 1 97 ? 7.703 11.344 6.523 1 97.75 97 ILE A N 1
ATOM 735 C CA . ILE A 1 97 ? 7.645 12.797 6.664 1 97.75 97 ILE A CA 1
ATOM 736 C C . ILE A 1 97 ? 8.984 13.32 7.16 1 97.75 97 ILE A C 1
ATOM 738 O O . ILE A 1 97 ? 9.398 13.023 8.289 1 97.75 97 ILE A O 1
ATOM 742 N N . THR A 1 98 ? 9.617 14.07 6.277 1 95.38 98 THR A N 1
ATOM 743 C CA . THR A 1 98 ? 10.914 14.609 6.656 1 95.38 98 THR A CA 1
ATOM 744 C C . THR A 1 98 ? 10.789 16.078 7.07 1 95.38 98 THR A C 1
ATOM 746 O O . THR A 1 98 ? 11.477 16.531 7.988 1 95.38 98 THR A O 1
ATOM 749 N N . ASP A 1 99 ? 9.945 16.844 6.379 1 95.56 99 ASP A N 1
ATOM 750 C CA . ASP A 1 99 ? 9.695 18.25 6.664 1 95.56 99 ASP A CA 1
ATOM 751 C C . ASP A 1 99 ? 8.242 18.469 7.074 1 95.56 99 ASP A C 1
ATOM 753 O O . ASP A 1 99 ? 7.379 18.719 6.223 1 95.56 99 ASP A O 1
ATOM 757 N N . ALA A 1 100 ? 8.078 18.547 8.336 1 93.44 100 ALA A N 1
ATOM 758 C CA . ALA A 1 100 ? 6.727 18.609 8.883 1 93.44 100 ALA A CA 1
ATOM 759 C C . ALA A 1 100 ? 6.145 20.016 8.719 1 93.44 100 ALA A C 1
ATOM 761 O O . ALA A 1 100 ? 4.98 20.25 9.047 1 93.44 100 ALA A O 1
ATOM 762 N N . ALA A 1 101 ? 6.918 20.922 8.227 1 94.62 101 ALA A N 1
ATOM 763 C CA . ALA A 1 101 ? 6.41 22.281 7.977 1 94.62 101 ALA A CA 1
ATOM 764 C C . ALA A 1 101 ? 5.562 22.312 6.707 1 94.62 101 ALA A C 1
ATOM 766 O O . ALA A 1 101 ? 4.773 23.25 6.512 1 94.62 101 ALA A O 1
ATOM 767 N N . GLN A 1 102 ? 5.723 21.359 5.875 1 94.81 102 GLN A N 1
ATOM 768 C CA . GLN A 1 102 ? 4.961 21.266 4.633 1 94.81 102 GLN A CA 1
ATOM 769 C C . GLN A 1 102 ? 3.611 20.594 4.863 1 94.81 102 GLN A C 1
ATOM 771 O O . GLN A 1 102 ? 3.377 20.016 5.926 1 94.81 102 GLN A O 1
ATOM 776 N N . LYS A 1 103 ? 2.762 20.781 3.877 1 95.75 103 LYS A N 1
ATOM 777 C CA . LYS A 1 103 ? 1.514 20.031 3.82 1 95.75 103 LYS A CA 1
ATOM 778 C C . LYS A 1 103 ? 1.651 18.812 2.916 1 95.75 103 LYS A C 1
ATOM 780 O O . LYS A 1 103 ? 2.334 18.859 1.893 1 95.75 103 LYS A O 1
ATOM 785 N N . PHE A 1 104 ? 0.939 17.812 3.312 1 98.06 104 PHE A N 1
ATOM 786 C CA . PHE A 1 104 ? 0.976 16.578 2.539 1 98.06 104 PHE A CA 1
ATOM 787 C C . PHE A 1 104 ? -0.435 16.094 2.215 1 98.06 104 PHE A C 1
ATOM 789 O O . PHE A 1 104 ? -1.331 16.172 3.059 1 98.06 104 PHE A O 1
ATOM 796 N N . HIS A 1 105 ? -0.623 15.719 0.961 1 98.44 105 HIS A N 1
ATOM 797 C CA . HIS A 1 105 ? -1.824 15.039 0.497 1 98.44 105 HIS A CA 1
ATOM 798 C C . HIS A 1 105 ? -1.505 13.625 0.016 1 98.44 105 HIS A C 1
ATOM 800 O O . HIS A 1 105 ? -0.673 13.445 -0.876 1 98.44 105 HIS A O 1
ATOM 806 N N . VAL A 1 106 ? -2.051 12.586 0.716 1 98.81 106 VAL A N 1
ATOM 807 C CA . VAL A 1 106 ? -1.843 11.188 0.365 1 98.81 106 VAL A CA 1
ATOM 808 C C . VAL A 1 106 ? -3.178 10.539 -0.005 1 98.81 106 VAL A C 1
ATOM 810 O O . VAL A 1 106 ? -3.859 9.977 0.852 1 98.81 106 VAL A O 1
ATOM 813 N N . PRO A 1 107 ? -3.502 10.57 -1.258 1 98.94 107 PRO A N 1
ATOM 814 C CA . PRO A 1 107 ? -4.801 10.031 -1.678 1 98.94 107 PRO A CA 1
ATOM 815 C C . PRO A 1 107 ? -4.754 8.539 -1.97 1 98.94 107 PRO A C 1
ATOM 817 O O . PRO A 1 107 ? -3.672 7.961 -2.092 1 98.94 107 PRO A O 1
ATOM 820 N N . LEU A 1 108 ? -5.926 7.949 -1.986 1 98.94 108 LEU A N 1
ATOM 821 C CA . LEU A 1 108 ? -6.145 6.586 -2.453 1 98.94 108 LEU A CA 1
ATOM 822 C C . LEU A 1 108 ? -7.148 6.559 -3.6 1 98.94 108 LEU A C 1
ATOM 824 O O . LEU A 1 108 ? -8.328 6.883 -3.41 1 98.94 108 LEU A O 1
ATOM 828 N N . LEU A 1 109 ? -6.688 6.277 -4.812 1 98.94 109 LEU A N 1
ATOM 829 C CA . LEU A 1 109 ? -7.559 5.973 -5.941 1 98.94 109 LEU A CA 1
ATOM 830 C C . LEU A 1 109 ? -7.797 4.469 -6.055 1 98.94 109 LEU A C 1
ATOM 832 O O . LEU A 1 109 ? -6.867 3.711 -6.344 1 98.94 109 LEU A O 1
ATOM 836 N N . LEU A 1 110 ? -9.008 4.078 -5.887 1 98.75 110 LEU A N 1
ATOM 837 C CA . LEU A 1 110 ? -9.25 2.674 -5.59 1 98.75 110 LEU A CA 1
ATOM 838 C C . LEU A 1 110 ? -10.328 2.104 -6.504 1 98.75 110 LEU A C 1
ATOM 840 O O . LEU A 1 110 ? -11.352 2.75 -6.742 1 98.75 110 LEU A O 1
ATOM 844 N N . SER A 1 111 ? -10.109 0.96 -7.09 1 98.75 111 SER A N 1
ATOM 845 C CA . SER A 1 111 ? -11.117 0.023 -7.574 1 98.75 111 SER A CA 1
ATOM 846 C C . SER A 1 111 ? -11.055 -1.3 -6.82 1 98.75 111 SER A C 1
ATOM 848 O O . SER A 1 111 ? -10.203 -1.479 -5.945 1 98.75 111 SER A O 1
ATOM 850 N N . ARG A 1 112 ? -11.938 -2.244 -7.281 1 98.56 112 ARG A N 1
ATOM 851 C CA . ARG A 1 112 ? -11.961 -3.537 -6.605 1 98.56 112 ARG A CA 1
ATOM 852 C C . ARG A 1 112 ? -10.672 -4.312 -6.852 1 98.56 112 ARG A C 1
ATOM 854 O O . ARG A 1 112 ? -10.289 -5.164 -6.047 1 98.56 112 ARG A O 1
ATOM 861 N N . PHE A 1 113 ? -9.914 -3.914 -7.977 1 98.69 113 PHE A N 1
ATOM 862 C CA . PHE A 1 113 ? -8.805 -4.77 -8.383 1 98.69 113 PHE A CA 1
ATOM 863 C C . PHE A 1 113 ? -7.566 -3.938 -8.695 1 98.69 113 PHE A C 1
ATOM 865 O O . PHE A 1 113 ? -6.605 -4.441 -9.273 1 98.69 113 PHE A O 1
ATOM 872 N N . SER A 1 114 ? -7.625 -2.686 -8.281 1 98.88 114 SER A N 1
ATOM 873 C CA . SER A 1 114 ? -6.461 -1.82 -8.461 1 98.88 114 SER A CA 1
ATOM 874 C C . SER A 1 114 ? -6.488 -0.655 -7.477 1 98.88 114 SER A C 1
ATOM 876 O O . SER A 1 114 ? -7.551 -0.279 -6.977 1 98.88 114 SER A O 1
ATOM 878 N N . TYR A 1 115 ? -5.301 -0.161 -7.176 1 98.94 115 TYR A N 1
ATOM 879 C CA . TYR A 1 115 ? -5.262 1.119 -6.477 1 98.94 115 TYR A CA 1
ATOM 880 C C . TYR A 1 115 ? -3.949 1.846 -6.746 1 98.94 115 TYR A C 1
ATOM 882 O O . TYR A 1 115 ? -2.98 1.241 -7.215 1 98.94 115 TYR A O 1
ATOM 890 N N . SER A 1 116 ? -3.977 3.182 -6.531 1 98.94 116 SER A N 1
ATOM 891 C CA . SER A 1 116 ? -2.803 4.043 -6.652 1 98.94 116 SER A CA 1
ATOM 892 C C . SER A 1 116 ? -2.807 5.137 -5.594 1 98.94 116 SER A C 1
ATOM 894 O O . SER A 1 116 ? -3.846 5.43 -4.996 1 98.94 116 SER A O 1
ATOM 896 N N . THR A 1 117 ? -1.705 5.566 -5.32 1 98.94 117 THR A N 1
ATOM 897 C CA . THR A 1 117 ? -1.479 6.684 -4.41 1 98.94 117 THR A CA 1
ATOM 898 C C . THR A 1 117 ? -0.305 7.539 -4.883 1 98.94 117 THR A C 1
ATOM 900 O O . THR A 1 117 ? 0.459 7.121 -5.754 1 98.94 117 THR A O 1
ATOM 903 N N . TYR A 1 118 ? -0.245 8.781 -4.391 1 98.88 118 TYR A N 1
ATOM 904 C CA . TYR A 1 118 ? 0.866 9.688 -4.676 1 98.88 118 TYR A CA 1
ATOM 905 C C . TYR A 1 118 ? 1.007 10.734 -3.58 1 98.88 118 TYR A C 1
ATOM 907 O O . TYR A 1 118 ? 0.078 10.961 -2.801 1 98.88 118 TYR A O 1
ATOM 915 N N . ARG A 1 119 ? 2.182 11.281 -3.521 1 98.62 119 ARG A N 1
ATOM 916 C CA . ARG A 1 119 ? 2.389 12.453 -2.668 1 98.62 119 ARG A CA 1
ATOM 917 C C . ARG A 1 119 ? 1.898 13.727 -3.35 1 98.62 119 ARG A C 1
ATOM 919 O O . ARG A 1 119 ? 2.492 14.18 -4.328 1 98.62 119 ARG A O 1
ATOM 926 N N . GLY A 1 120 ? 0.757 14.211 -2.814 1 95.56 120 GLY A N 1
ATOM 927 C CA . GLY A 1 120 ? 0.263 15.484 -3.303 1 95.56 120 GLY A CA 1
ATOM 928 C C . GLY A 1 120 ? 0.587 16.641 -2.379 1 95.56 120 GLY A C 1
ATOM 929 O O . GLY A 1 120 ? 1.105 16.438 -1.279 1 95.56 120 GLY A O 1
ATOM 930 N N . SER A 1 121 ? 0.408 17.938 -2.947 1 88.31 121 SER A N 1
ATOM 931 C CA . SER A 1 121 ? 0.633 19.141 -2.152 1 88.31 121 SER A CA 1
ATOM 932 C C . SER A 1 121 ? -0.687 19.781 -1.728 1 88.31 121 SER A C 1
ATOM 934 O O . SER A 1 121 ? -1.719 19.562 -2.367 1 88.31 121 SER A O 1
ATOM 936 N N . MET B 1 1 ? 13.109 -34.281 -24.125 1 37.66 1 MET B N 1
ATOM 937 C CA . MET B 1 1 ? 12.5 -33.031 -23.75 1 37.66 1 MET B CA 1
ATOM 938 C C . MET B 1 1 ? 12.891 -32.625 -22.328 1 37.66 1 MET B C 1
ATOM 940 O O . MET B 1 1 ? 12.703 -33.375 -21.391 1 37.66 1 MET B O 1
ATOM 944 N N . ASP B 1 2 ? 13.914 -32 -21.984 1 42.91 2 ASP B N 1
ATOM 945 C CA . ASP B 1 2 ? 14.508 -31.641 -20.688 1 42.91 2 ASP B CA 1
ATOM 946 C C . ASP B 1 2 ? 13.461 -31.062 -19.75 1 42.91 2 ASP B C 1
ATOM 948 O O . ASP B 1 2 ? 12.922 -29.984 -20 1 42.91 2 ASP B O 1
ATOM 952 N N . MET B 1 3 ? 12.578 -31.828 -19.062 1 44.59 3 MET B N 1
ATOM 953 C CA . MET B 1 3 ? 11.312 -31.781 -18.344 1 44.59 3 MET B CA 1
ATOM 954 C C . MET B 1 3 ? 11.359 -30.719 -17.25 1 44.59 3 MET B C 1
ATOM 956 O O . MET B 1 3 ? 10.32 -30.188 -16.859 1 44.59 3 MET B O 1
ATOM 960 N N . THR B 1 4 ? 12.312 -30.719 -16.234 1 47.66 4 THR B N 1
ATOM 961 C CA . THR B 1 4 ? 12.008 -30.359 -14.859 1 47.66 4 THR B CA 1
ATOM 962 C C . THR B 1 4 ? 11.891 -28.844 -14.703 1 47.66 4 THR B C 1
ATOM 964 O O . THR B 1 4 ? 12.773 -28.219 -14.117 1 47.66 4 THR B O 1
ATOM 967 N N . SER B 1 5 ? 11.75 -28.078 -15.641 1 53.22 5 SER B N 1
ATOM 968 C CA . SER B 1 5 ? 11.617 -26.656 -15.336 1 53.22 5 SER B CA 1
ATOM 969 C C . SER B 1 5 ? 10.547 -26.406 -14.281 1 53.22 5 SER B C 1
ATOM 971 O O . SER B 1 5 ? 9.438 -26.938 -14.391 1 53.22 5 SER B O 1
ATOM 973 N N . PRO B 1 6 ? 11.07 -26.109 -13.07 1 61.47 6 PRO B N 1
ATOM 974 C CA . PRO B 1 6 ? 10.047 -25.906 -12.039 1 61.47 6 PRO B CA 1
ATOM 975 C C . PRO B 1 6 ? 8.828 -25.156 -12.562 1 61.47 6 PRO B C 1
ATOM 977 O O . PRO B 1 6 ? 8.953 -24.328 -13.477 1 61.47 6 PRO B O 1
ATOM 980 N N . LEU B 1 7 ? 7.668 -25.703 -12.383 1 76.19 7 LEU B N 1
ATOM 981 C CA . LEU B 1 7 ? 6.402 -25.078 -12.758 1 76.19 7 LEU B CA 1
ATOM 982 C C . LEU B 1 7 ? 6.375 -23.609 -12.336 1 76.19 7 LEU B C 1
ATOM 984 O O . LEU B 1 7 ? 6.895 -23.25 -11.281 1 76.19 7 LEU B O 1
ATOM 988 N N . PRO B 1 8 ? 6.031 -22.797 -13.305 1 88.38 8 PRO B N 1
ATOM 989 C CA . PRO B 1 8 ? 5.961 -21.375 -13 1 88.38 8 PRO B CA 1
ATOM 990 C C . PRO B 1 8 ? 5.141 -21.078 -11.75 1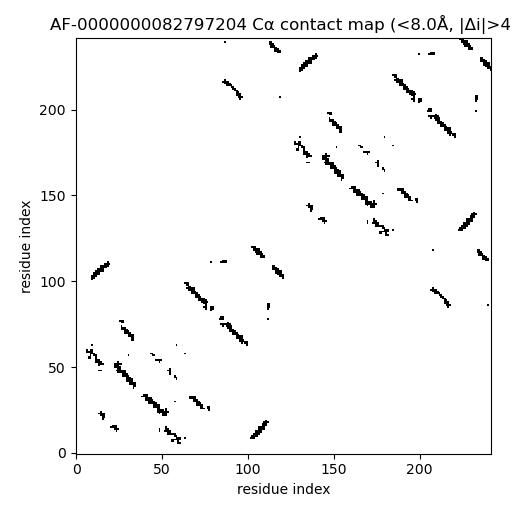 88.38 8 PRO B C 1
ATOM 992 O O . PRO B 1 8 ? 4.18 -21.781 -11.453 1 88.38 8 PRO B O 1
ATOM 995 N N . SER B 1 9 ? 5.613 -20.219 -10.945 1 96.38 9 SER B N 1
ATOM 996 C CA . SER B 1 9 ? 4.895 -19.766 -9.758 1 96.38 9 SER B CA 1
ATOM 997 C C . SER B 1 9 ? 3.488 -19.297 -10.117 1 96.38 9 SER B C 1
ATOM 999 O O . SER B 1 9 ? 3.303 -18.547 -11.078 1 96.38 9 SER B O 1
ATOM 1001 N N . PRO B 1 10 ? 2.439 -19.719 -9.422 1 97.56 10 PRO B N 1
ATOM 1002 C CA . PRO B 1 10 ? 1.078 -19.234 -9.656 1 97.56 10 PRO B CA 1
ATOM 1003 C C . PRO B 1 10 ? 0.896 -17.766 -9.234 1 97.56 10 PRO B C 1
ATOM 1005 O O . PRO B 1 10 ? -0.131 -17.156 -9.539 1 97.56 10 PRO B O 1
ATOM 1008 N N . LEU B 1 11 ? 1.762 -17.25 -8.531 1 98.44 11 LEU B N 1
ATOM 1009 C CA . LEU B 1 11 ? 1.815 -15.836 -8.156 1 98.44 11 LEU B CA 1
ATOM 1010 C C . LEU B 1 11 ? 3.078 -15.172 -8.703 1 98.44 11 LEU B C 1
ATOM 1012 O O . LEU B 1 11 ? 4.188 -15.656 -8.469 1 98.44 11 LEU B O 1
ATOM 1016 N N . THR B 1 12 ? 2.861 -14.062 -9.445 1 98.44 12 THR B N 1
ATOM 1017 C CA . THR B 1 12 ? 4.004 -13.359 -10.016 1 98.44 12 THR B CA 1
ATOM 1018 C C . THR B 1 12 ? 3.926 -11.867 -9.719 1 98.44 12 THR B C 1
ATOM 1020 O O . THR B 1 12 ? 2.863 -11.359 -9.359 1 98.44 12 THR B O 1
ATOM 1023 N N . THR B 1 13 ? 5.055 -11.258 -9.781 1 98.69 13 THR B N 1
ATOM 1024 C CA . THR B 1 13 ? 5.129 -9.805 -9.648 1 98.69 13 THR B CA 1
ATOM 1025 C C . THR B 1 13 ? 6.113 -9.219 -10.664 1 98.69 13 THR B C 1
ATOM 1027 O O . THR B 1 13 ? 6.961 -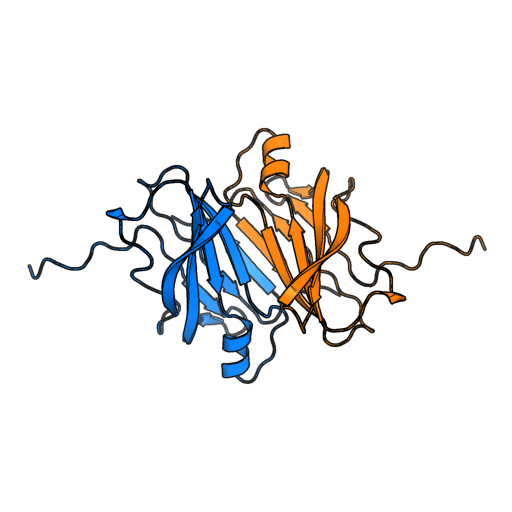9.938 -11.195 1 98.69 13 THR B O 1
ATOM 1030 N N . HIS B 1 14 ? 5.906 -7.957 -10.961 1 98.75 14 HIS B N 1
ATOM 1031 C CA . HIS B 1 14 ? 6.742 -7.129 -11.82 1 98.75 14 HIS B CA 1
ATOM 1032 C C . HIS B 1 14 ? 6.844 -5.703 -11.289 1 98.75 14 HIS B C 1
ATOM 1034 O O . HIS B 1 14 ? 5.832 -5.016 -11.148 1 98.75 14 HIS B O 1
ATOM 1040 N N . VAL B 1 15 ? 8.07 -5.344 -10.945 1 98.94 15 VAL B N 1
ATOM 1041 C CA . VAL B 1 15 ? 8.281 -3.971 -10.5 1 98.94 15 VAL B CA 1
ATOM 1042 C C . VAL B 1 15 ? 8.773 -3.121 -11.672 1 98.94 15 VAL B C 1
ATOM 1044 O O . VAL B 1 15 ? 9.75 -3.473 -12.344 1 98.94 15 VAL B O 1
ATOM 1047 N N . LEU B 1 16 ? 8.086 -2.078 -11.93 1 98.94 16 LEU B N 1
ATOM 1048 C CA . LEU B 1 16 ? 8.508 -1.086 -12.914 1 98.94 16 LEU B CA 1
ATOM 1049 C C . LEU B 1 16 ? 8.852 0.236 -12.234 1 98.94 16 LEU B C 1
ATOM 1051 O O . LEU B 1 16 ? 8.055 0.771 -11.461 1 98.94 16 LEU B O 1
ATOM 1055 N N . ASN B 1 17 ? 10.031 0.702 -12.477 1 98.81 17 ASN B N 1
ATOM 1056 C CA . ASN B 1 17 ? 10.414 2.062 -12.117 1 98.81 17 ASN B CA 1
ATOM 1057 C C . ASN B 1 17 ? 9.898 3.078 -13.133 1 98.81 17 ASN B C 1
ATOM 1059 O O . ASN B 1 17 ? 10.578 3.391 -14.109 1 98.81 17 ASN B O 1
ATOM 1063 N N . THR B 1 18 ? 8.789 3.572 -12.852 1 98.62 18 THR B N 1
ATOM 1064 C CA . THR B 1 18 ? 8.133 4.461 -13.805 1 98.62 18 THR B CA 1
ATOM 1065 C C . THR B 1 18 ? 8.805 5.832 -13.812 1 98.62 18 THR B C 1
ATOM 1067 O O . THR B 1 18 ? 8.695 6.57 -14.797 1 98.62 18 THR B O 1
ATOM 1070 N N . GLY B 1 19 ? 9.445 6.188 -12.781 1 97.06 19 GLY B N 1
ATOM 1071 C CA . GLY B 1 19 ? 10.18 7.445 -12.742 1 97.06 19 GLY B CA 1
ATOM 1072 C C . GLY B 1 19 ? 11.32 7.508 -13.734 1 97.06 19 GLY B C 1
ATOM 1073 O O . GLY B 1 19 ? 11.648 8.578 -14.242 1 97.06 19 GLY B O 1
ATOM 1074 N N . MET B 1 20 ? 11.836 6.41 -14.016 1 97.19 20 MET B N 1
ATOM 1075 C CA . MET B 1 20 ? 12.984 6.359 -14.922 1 97.19 20 MET B CA 1
ATOM 1076 C C . MET B 1 20 ? 12.648 5.598 -16.188 1 97.19 20 MET B C 1
ATOM 1078 O O . MET B 1 20 ? 13.461 5.516 -17.109 1 97.19 20 MET B O 1
ATOM 1082 N N . GLY B 1 21 ? 11.531 5.004 -16.25 1 98.31 21 GLY B N 1
ATOM 1083 C CA . GLY B 1 21 ? 11.086 4.273 -17.422 1 98.31 21 GLY B CA 1
ATOM 1084 C C . GLY B 1 21 ? 11.836 2.973 -17.641 1 98.31 21 GLY B C 1
ATOM 1085 O O . GLY B 1 21 ? 12.125 2.592 -18.766 1 98.31 21 GLY B O 1
ATOM 1086 N N . VAL B 1 22 ? 12.18 2.336 -16.531 1 98.75 22 VAL B N 1
ATOM 1087 C CA . VAL B 1 22 ? 12.953 1.1 -16.625 1 98.75 22 VAL B CA 1
ATOM 1088 C C . VAL B 1 22 ? 12.375 0.062 -15.664 1 98.75 22 VAL B C 1
ATOM 1090 O O . VAL B 1 22 ? 11.602 0.4 -14.766 1 98.75 22 VAL B O 1
ATOM 1093 N N . PRO B 1 23 ? 12.758 -1.272 -15.812 1 98.81 23 PRO B N 1
ATOM 1094 C CA . PRO B 1 23 ? 12.406 -2.252 -14.781 1 98.81 23 PRO B CA 1
ATOM 1095 C C . PRO B 1 23 ? 12.977 -1.9 -13.414 1 98.81 23 PRO B C 1
ATOM 1097 O O . PRO B 1 23 ? 14.062 -1.326 -13.32 1 98.81 23 PRO B O 1
ATOM 1100 N N . GLY B 1 24 ? 12.227 -2.139 -12.367 1 98.81 24 GLY B N 1
ATOM 1101 C CA . GLY B 1 24 ? 12.734 -1.988 -11.016 1 98.81 24 GLY B CA 1
ATOM 1102 C C . GLY B 1 24 ? 13.656 -3.117 -10.594 1 98.81 24 GLY B C 1
ATOM 1103 O O . GLY B 1 24 ? 13.32 -3.91 -9.719 1 98.81 24 GLY B O 1
ATOM 1104 N N . ALA B 1 25 ? 14.82 -3.225 -11.242 1 98.75 25 ALA B N 1
ATOM 1105 C CA . ALA B 1 25 ? 15.797 -4.273 -10.961 1 98.75 25 ALA B CA 1
ATOM 1106 C C . ALA B 1 25 ? 16.5 -4.023 -9.625 1 98.75 25 ALA B C 1
ATOM 1108 O O . ALA B 1 25 ? 16.781 -2.877 -9.266 1 98.75 25 ALA B O 1
ATOM 1109 N N . GLY B 1 26 ? 16.766 -5.059 -8.883 1 98.69 26 GLY B N 1
ATOM 1110 C CA . GLY B 1 26 ? 17.562 -4.965 -7.68 1 98.69 26 GLY B CA 1
ATOM 1111 C C . GLY B 1 26 ? 16.766 -4.566 -6.453 1 98.69 26 GLY B C 1
ATOM 1112 O O . GLY B 1 26 ? 17.344 -4.137 -5.449 1 98.69 26 GLY B O 1
ATOM 1113 N N . MET B 1 27 ? 15.492 -4.68 -6.543 1 98.81 27 MET B N 1
ATOM 1114 C CA . MET B 1 27 ? 14.641 -4.395 -5.395 1 98.81 27 MET B CA 1
ATOM 1115 C C . MET B 1 27 ? 14.453 -5.637 -4.531 1 98.81 27 MET B C 1
ATOM 1117 O O . MET B 1 27 ? 13.977 -6.668 -5.016 1 98.81 27 MET B O 1
ATOM 1121 N N . ALA B 1 28 ? 14.82 -5.555 -3.256 1 98.94 28 ALA B N 1
ATOM 1122 C CA . ALA B 1 28 ? 14.484 -6.625 -2.318 1 98.94 28 ALA B CA 1
ATOM 1123 C C . ALA B 1 28 ? 12.977 -6.684 -2.074 1 98.94 28 ALA B C 1
ATOM 1125 O O . ALA B 1 28 ? 12.312 -5.648 -2.004 1 98.94 28 ALA B O 1
ATOM 1126 N N . LEU B 1 29 ? 12.422 -7.895 -1.956 1 98.94 29 LEU B N 1
ATOM 1127 C CA . LEU B 1 29 ? 11.016 -8.086 -1.625 1 98.94 29 LEU B CA 1
ATOM 1128 C C . LEU B 1 29 ? 10.805 -9.391 -0.868 1 98.94 29 LEU B C 1
ATOM 1130 O O . LEU B 1 29 ? 11.711 -10.227 -0.804 1 98.94 29 LEU B O 1
ATOM 1134 N N . SER B 1 30 ? 9.641 -9.516 -0.203 1 98.94 30 SER B N 1
ATOM 1135 C CA . SER B 1 30 ? 9.266 -10.742 0.494 1 98.94 30 SER B CA 1
ATOM 1136 C C . SER B 1 30 ? 7.773 -11.031 0.348 1 98.94 30 SER B C 1
ATOM 1138 O O . SER B 1 30 ? 6.969 -10.102 0.213 1 98.94 30 SER B O 1
ATOM 1140 N N . LEU B 1 31 ? 7.492 -12.305 0.335 1 98.94 31 LEU B N 1
ATOM 1141 C CA . LEU B 1 31 ? 6.121 -12.797 0.306 1 98.94 31 LEU B CA 1
ATOM 1142 C C . LEU B 1 31 ? 5.738 -13.414 1.645 1 98.94 31 LEU B C 1
ATOM 1144 O O . LEU B 1 31 ? 6.496 -14.211 2.205 1 98.94 31 LEU B O 1
ATOM 1148 N N . HIS B 1 32 ? 4.609 -13 2.15 1 98.88 32 HIS B N 1
ATOM 1149 C CA . HIS B 1 32 ? 4.102 -13.5 3.426 1 98.88 32 HIS B CA 1
ATOM 1150 C C . HIS B 1 32 ? 2.67 -14.008 3.291 1 98.88 32 HIS B C 1
ATOM 1152 O O . HIS B 1 32 ? 1.943 -13.586 2.387 1 98.88 32 HIS B O 1
ATOM 1158 N N . ARG B 1 33 ? 2.336 -14.867 4.176 1 98.75 33 ARG B N 1
ATOM 1159 C CA . ARG B 1 33 ? 0.957 -15.328 4.301 1 98.75 33 ARG B CA 1
ATOM 1160 C C . ARG B 1 33 ? 0.439 -15.125 5.719 1 98.75 33 ARG B C 1
ATOM 1162 O O . ARG B 1 33 ? 1.164 -15.352 6.688 1 98.75 33 ARG B O 1
ATOM 1169 N N . LEU B 1 34 ? -0.786 -14.734 5.789 1 98.62 34 LEU B N 1
ATOM 1170 C CA . LEU B 1 34 ? -1.416 -14.516 7.086 1 98.62 34 LEU B CA 1
ATOM 1171 C C . LEU B 1 34 ? -1.916 -15.828 7.676 1 98.62 34 LEU B C 1
ATOM 1173 O O . LEU B 1 34 ? -2.58 -16.609 6.992 1 98.62 34 LEU B O 1
ATOM 1177 N N . ASP B 1 35 ? -1.574 -16.078 8.914 1 96.94 35 ASP B N 1
ATOM 1178 C CA . ASP B 1 35 ? -2.203 -17.172 9.656 1 96.94 35 ASP B CA 1
ATOM 1179 C C . ASP B 1 35 ? -3.576 -16.75 10.18 1 96.94 35 ASP B C 1
ATOM 1181 O O . ASP B 1 35 ? -3.678 -15.867 11.031 1 96.94 35 ASP B O 1
ATOM 1185 N N . PRO B 1 36 ? -4.566 -17.359 9.742 1 92.31 36 PRO B N 1
ATOM 1186 C CA . PRO B 1 36 ? -5.906 -16.906 10.117 1 92.31 36 PRO B CA 1
ATOM 1187 C C . PRO B 1 36 ? -6.23 -17.172 11.586 1 92.31 36 PRO B C 1
ATOM 1189 O O . PRO B 1 36 ? -7.168 -16.578 12.133 1 92.31 36 PRO B O 1
ATOM 1192 N N . VAL B 1 37 ? -5.484 -18.062 12.242 1 94.12 37 VAL B N 1
ATOM 1193 C CA . VAL B 1 37 ? -5.734 -18.406 13.633 1 94.12 37 VAL B CA 1
ATOM 1194 C C . VAL B 1 37 ? -5.008 -17.438 14.555 1 94.12 37 VAL B C 1
ATOM 1196 O O . VAL B 1 37 ? -5.621 -16.828 15.438 1 94.12 37 VAL B O 1
ATOM 1199 N N . THR B 1 38 ? -3.822 -17.062 14.297 1 95.25 38 THR B N 1
ATOM 1200 C CA . THR B 1 38 ? -3.002 -16.234 15.18 1 95.25 38 THR B CA 1
ATOM 1201 C C . THR B 1 38 ? -2.939 -14.805 14.68 1 95.25 38 THR B C 1
ATOM 1203 O O . THR B 1 38 ? -2.494 -13.906 15.406 1 95.25 38 THR B O 1
ATOM 1206 N N . SER B 1 39 ? -3.279 -14.547 13.461 1 95.06 39 SER B N 1
ATOM 1207 C CA . SER B 1 39 ? -3.188 -13.242 12.805 1 95.06 39 SER B CA 1
ATOM 1208 C C . SER B 1 39 ? -1.733 -12.82 12.625 1 95.06 39 SER B C 1
ATOM 1210 O O . SER B 1 39 ? -1.434 -11.625 12.562 1 95.06 39 SER B O 1
ATOM 1212 N N . ALA B 1 40 ? -0.889 -13.812 12.625 1 97.5 40 ALA B N 1
ATOM 1213 C CA . ALA B 1 40 ? 0.53 -13.547 12.398 1 97.5 40 ALA B CA 1
ATOM 1214 C C . ALA B 1 40 ? 0.899 -13.75 10.93 1 97.5 40 ALA B C 1
ATOM 1216 O O . ALA B 1 40 ? 0.356 -14.641 10.266 1 97.5 40 ALA B O 1
ATOM 1217 N N . TRP B 1 41 ? 1.787 -12.922 10.508 1 98.44 41 TRP B N 1
ATOM 1218 C CA . TRP B 1 41 ? 2.338 -13.086 9.164 1 98.44 41 TRP B CA 1
ATOM 1219 C C . TRP B 1 41 ? 3.518 -14.055 9.18 1 98.44 41 TRP B C 1
ATOM 1221 O O . TRP B 1 41 ? 4.418 -13.938 10.008 1 98.44 41 TRP B O 1
ATOM 1231 N N . SER B 1 42 ? 3.512 -14.984 8.203 1 97.88 42 SER B N 1
ATOM 1232 C CA . SER B 1 42 ? 4.617 -15.922 8.031 1 97.88 42 SER B CA 1
ATOM 1233 C C . SER B 1 42 ? 5.34 -15.688 6.707 1 97.88 42 SER B C 1
ATOM 1235 O O . SER B 1 42 ? 4.699 -15.547 5.664 1 97.88 42 SER B O 1
ATOM 1237 N N . LEU B 1 43 ? 6.652 -15.758 6.793 1 98.56 43 LEU B N 1
ATOM 1238 C CA . LEU B 1 43 ? 7.473 -15.594 5.598 1 98.56 43 LEU B CA 1
ATOM 1239 C C . LEU B 1 43 ? 7.414 -16.844 4.723 1 98.56 43 LEU B C 1
ATOM 1241 O O . LEU B 1 43 ? 7.605 -17.953 5.215 1 98.56 43 LEU B O 1
ATOM 1245 N N . ILE B 1 44 ? 7.098 -16.641 3.477 1 98.31 44 ILE B N 1
ATOM 1246 C CA . ILE B 1 44 ? 7.129 -17.734 2.512 1 98.31 44 ILE B CA 1
ATOM 1247 C C . ILE B 1 44 ? 8.445 -17.703 1.742 1 98.31 44 ILE B C 1
ATOM 1249 O O . ILE B 1 44 ? 9.156 -18.719 1.673 1 98.31 44 ILE B O 1
ATOM 1253 N N . THR B 1 45 ? 8.742 -16.547 1.16 1 98.19 45 THR B N 1
ATOM 1254 C CA . THR B 1 45 ? 9.953 -16.406 0.353 1 98.19 45 THR B CA 1
ATOM 1255 C C . THR B 1 45 ? 10.438 -14.953 0.38 1 98.19 45 THR B C 1
ATOM 1257 O O . THR B 1 45 ? 9.664 -14.039 0.651 1 98.19 45 THR B O 1
ATOM 1260 N N . ALA B 1 46 ? 11.703 -14.789 0.293 1 98.75 46 ALA B N 1
ATOM 1261 C CA . ALA B 1 46 ? 12.344 -13.492 0.062 1 98.75 46 ALA B CA 1
ATOM 1262 C C . ALA B 1 46 ? 13.258 -13.539 -1.158 1 98.75 46 ALA B C 1
ATOM 1264 O O . ALA B 1 46 ? 13.836 -14.586 -1.466 1 98.75 46 ALA B O 1
ATOM 1265 N N . GLY B 1 47 ? 13.312 -12.406 -1.821 1 98.5 47 GLY B N 1
ATOM 1266 C CA . GLY B 1 47 ? 14.172 -12.344 -2.992 1 98.5 47 GLY B CA 1
ATOM 1267 C C . GLY B 1 47 ? 14.445 -10.922 -3.451 1 98.5 47 GLY B C 1
ATOM 1268 O O . GLY B 1 47 ? 14.25 -9.969 -2.693 1 98.5 47 GLY B O 1
ATOM 1269 N N . THR B 1 48 ? 15.055 -10.852 -4.641 1 98.81 48 THR B N 1
ATOM 1270 C CA . THR B 1 48 ? 15.375 -9.594 -5.305 1 98.81 48 THR B CA 1
ATOM 1271 C C . THR B 1 48 ? 14.93 -9.625 -6.766 1 98.81 48 THR B C 1
ATOM 1273 O O . THR B 1 48 ? 15.086 -10.641 -7.449 1 98.81 48 THR B O 1
ATOM 1276 N N . THR B 1 49 ? 14.336 -8.523 -7.188 1 98.88 49 THR B N 1
ATOM 1277 C CA . THR B 1 49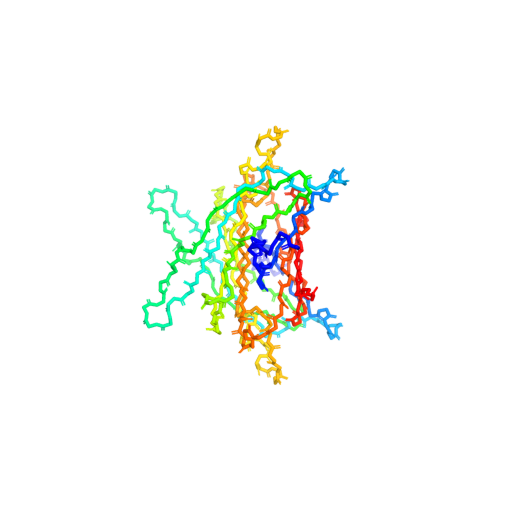 ? 13.914 -8.477 -8.586 1 98.88 49 THR B CA 1
ATOM 1278 C C . THR B 1 49 ? 15.125 -8.594 -9.516 1 98.88 49 THR B C 1
ATOM 1280 O O . THR B 1 49 ? 16.188 -8.047 -9.227 1 98.88 49 THR B O 1
ATOM 1283 N N . ASN B 1 50 ? 14.945 -9.289 -10.609 1 98.75 50 ASN B N 1
ATOM 1284 C CA . ASN B 1 50 ? 16 -9.453 -11.594 1 98.75 50 ASN B CA 1
ATOM 1285 C C . ASN B 1 50 ? 16.078 -8.266 -12.547 1 98.75 50 ASN B C 1
ATOM 1287 O O . ASN B 1 50 ? 15.445 -7.23 -12.305 1 98.75 50 ASN B O 1
ATOM 1291 N N . ASP B 1 51 ? 16.812 -8.422 -13.648 1 98.56 51 ASP B N 1
ATOM 1292 C CA . ASP B 1 51 ? 17.062 -7.324 -14.586 1 98.56 51 ASP B CA 1
ATOM 1293 C C . ASP B 1 51 ? 15.773 -6.891 -15.281 1 98.56 51 ASP B C 1
ATOM 1295 O O . ASP B 1 51 ? 15.695 -5.781 -15.812 1 98.56 51 ASP B O 1
ATOM 1299 N N . ASP B 1 52 ? 14.781 -7.734 -15.289 1 98.5 52 ASP B N 1
ATOM 1300 C CA . ASP B 1 52 ? 13.484 -7.426 -15.891 1 98.5 52 ASP B CA 1
ATOM 1301 C C . ASP B 1 52 ? 12.508 -6.898 -14.852 1 98.5 52 ASP B C 1
ATOM 1303 O O . ASP B 1 52 ? 11.32 -6.719 -15.141 1 98.5 52 ASP B O 1
ATOM 1307 N N . GLY B 1 53 ? 12.945 -6.734 -13.633 1 98.88 53 GLY B N 1
ATOM 1308 C CA . GLY B 1 53 ? 12.062 -6.258 -12.578 1 98.88 53 GLY B CA 1
ATOM 1309 C C . GLY B 1 53 ? 11.141 -7.332 -12.039 1 98.88 53 GLY B C 1
ATOM 1310 O O . GLY B 1 53 ? 10.117 -7.027 -11.422 1 98.88 53 GLY B O 1
ATOM 1311 N N . ARG B 1 54 ? 11.453 -8.586 -12.312 1 98.69 54 ARG B N 1
ATOM 1312 C CA . ARG B 1 54 ? 10.641 -9.711 -11.875 1 98.69 54 ARG B CA 1
ATOM 1313 C C . ARG B 1 54 ? 11.344 -10.508 -10.781 1 98.69 54 ARG B C 1
ATOM 1315 O O . ARG B 1 54 ? 12.547 -10.352 -10.57 1 98.69 54 ARG B O 1
ATOM 1322 N N . CYS B 1 55 ? 10.57 -11.273 -10.031 1 98.12 55 CYS B N 1
ATOM 1323 C CA . CYS B 1 55 ? 11.078 -12.219 -9.039 1 98.12 55 CYS B CA 1
ATOM 1324 C C . CYS B 1 55 ? 10.469 -13.602 -9.234 1 98.12 55 CYS B C 1
ATOM 1326 O O . CYS B 1 55 ? 9.469 -13.938 -8.594 1 98.12 55 CYS B O 1
ATOM 1328 N N . PRO B 1 56 ? 11.047 -14.398 -10.086 1 96.62 56 PRO B N 1
ATOM 1329 C CA . PRO B 1 56 ? 10.477 -15.727 -10.352 1 96.62 56 PRO B CA 1
ATOM 1330 C C . PRO B 1 56 ? 10.445 -16.609 -9.109 1 96.62 56 PRO B C 1
ATOM 1332 O O . PRO B 1 56 ? 11.273 -16.438 -8.203 1 96.62 56 PRO B O 1
ATOM 1335 N N . GLY B 1 57 ? 9.555 -17.5 -9.07 1 96.19 57 GLY B N 1
ATOM 1336 C CA . GLY B 1 57 ? 9.516 -18.547 -8.055 1 96.19 57 GLY B CA 1
ATOM 1337 C C . GLY B 1 57 ? 9.055 -18.047 -6.699 1 96.19 57 GLY B C 1
ATOM 1338 O O . GLY B 1 57 ? 9.57 -18.469 -5.664 1 96.19 57 GLY B O 1
ATOM 1339 N N . LEU B 1 58 ? 8.102 -17.141 -6.711 1 97.62 58 LEU B N 1
ATOM 1340 C CA . LEU B 1 58 ? 7.621 -16.578 -5.453 1 97.62 58 LEU B CA 1
ATOM 1341 C C . LEU B 1 58 ? 6.996 -17.672 -4.582 1 97.62 58 LEU B C 1
ATOM 1343 O O . LEU B 1 58 ? 7.137 -17.641 -3.355 1 97.62 58 LEU B O 1
ATOM 1347 N N . ILE B 1 59 ? 6.312 -18.562 -5.176 1 97.94 59 ILE B N 1
ATOM 1348 C CA . ILE B 1 59 ? 5.629 -19.625 -4.438 1 97.94 59 ILE B CA 1
ATOM 1349 C C . ILE B 1 59 ? 5.344 -20.797 -5.367 1 97.94 59 ILE B C 1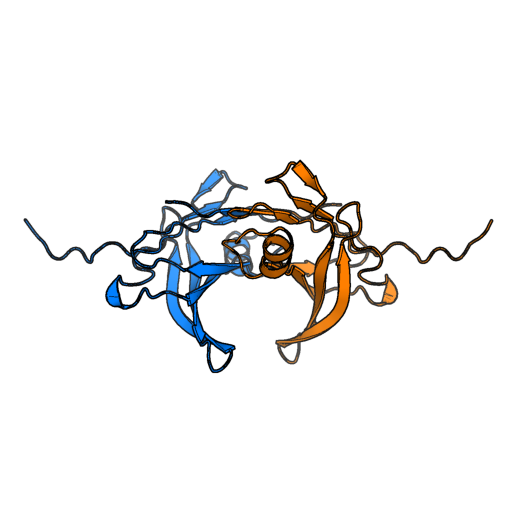
ATOM 1351 O O . ILE B 1 59 ? 5.07 -20.609 -6.555 1 97.94 59 ILE B O 1
ATOM 1355 N N . THR B 1 60 ? 5.402 -22 -4.871 1 96.69 60 THR B N 1
ATOM 1356 C CA . THR B 1 60 ? 5.051 -23.172 -5.664 1 96.69 60 THR B CA 1
ATOM 1357 C C . THR B 1 60 ? 3.539 -23.375 -5.684 1 96.69 60 THR B C 1
ATOM 1359 O O . THR B 1 60 ? 2.83 -22.891 -4.801 1 96.69 60 THR B O 1
ATOM 1362 N N . ARG B 1 61 ? 3.092 -24.062 -6.656 1 95.31 61 ARG B N 1
ATOM 1363 C CA . ARG B 1 61 ? 1.668 -24.375 -6.758 1 95.31 61 ARG B CA 1
ATOM 1364 C C . ARG B 1 61 ? 1.177 -25.109 -5.516 1 95.31 61 ARG B C 1
ATOM 1366 O O . ARG B 1 61 ? 0.074 -24.844 -5.031 1 95.31 61 ARG B O 1
ATOM 1373 N N . GLU B 1 62 ? 1.928 -26.016 -4.988 1 94.25 62 GLU B N 1
ATOM 1374 C CA . GLU B 1 62 ? 1.571 -26.828 -3.832 1 94.25 62 GLU B CA 1
ATOM 1375 C C . GLU B 1 62 ? 1.362 -25.969 -2.588 1 94.25 62 GLU B C 1
ATOM 1377 O O . GLU B 1 62 ? 0.506 -26.281 -1.755 1 94.25 62 GLU B O 1
ATOM 1382 N N . CYS B 1 63 ? 2.092 -24.938 -2.514 1 95.69 63 CYS B N 1
ATOM 1383 C CA . CYS B 1 63 ? 2.061 -24.094 -1.315 1 95.69 63 CYS B CA 1
ATOM 1384 C C . CYS B 1 63 ? 1.068 -22.953 -1.471 1 95.69 63 CYS B C 1
ATOM 1386 O O . CYS B 1 63 ? 0.787 -22.234 -0.51 1 95.69 63 CYS B O 1
ATOM 1388 N N . PHE B 1 64 ? 0.601 -22.812 -2.699 1 97.69 64 PHE B N 1
ATOM 1389 C CA . PHE B 1 64 ? -0.308 -21.703 -2.988 1 97.69 64 PHE B CA 1
ATOM 1390 C C . PHE B 1 64 ? -1.747 -22.094 -2.666 1 97.69 64 PHE B C 1
ATOM 1392 O O . PHE B 1 64 ? -2.4 -22.781 -3.447 1 97.69 64 PHE B O 1
ATOM 1399 N N . THR B 1 65 ? -2.289 -21.641 -1.49 1 97.62 65 THR B N 1
ATOM 1400 C CA . THR B 1 65 ? -3.625 -21.969 -1 1 97.62 65 THR B CA 1
ATOM 1401 C C . THR B 1 65 ? -4.441 -20.703 -0.783 1 97.62 65 THR B C 1
ATOM 1403 O O . THR B 1 65 ? -3.885 -19.609 -0.693 1 97.62 65 THR B O 1
ATOM 1406 N N . PRO B 1 66 ? -5.777 -20.844 -0.806 1 98.06 66 PRO B N 1
ATOM 1407 C CA . PRO B 1 66 ? -6.582 -19.656 -0.491 1 98.06 66 PRO B CA 1
ATOM 1408 C C . PRO B 1 66 ? -6.188 -19.016 0.833 1 98.06 66 PRO B C 1
ATOM 1410 O O . PRO B 1 66 ? -5.844 -19.719 1.789 1 98.06 66 PRO B O 1
ATOM 1413 N N . GLY B 1 67 ? -6.25 -17.703 0.905 1 98.06 67 GLY B N 1
ATOM 1414 C CA . GLY B 1 67 ? -5.867 -16.953 2.092 1 98.06 67 GLY B CA 1
ATOM 1415 C C . GLY B 1 67 ? -5.426 -15.539 1.784 1 98.06 67 GLY B C 1
ATOM 1416 O O . GLY B 1 67 ? -5.598 -15.055 0.662 1 98.06 67 GLY B O 1
ATOM 1417 N N . VAL B 1 68 ? -4.945 -14.898 2.83 1 98.69 68 VAL B N 1
ATOM 1418 C CA . VAL B 1 68 ? -4.469 -13.523 2.709 1 98.69 68 VAL B CA 1
ATOM 1419 C C . VAL B 1 68 ? -2.947 -13.508 2.6 1 98.69 68 VAL B C 1
ATOM 1421 O O . VAL B 1 68 ? -2.258 -14.164 3.387 1 98.69 68 VAL B O 1
ATOM 1424 N N . TYR B 1 69 ? -2.496 -12.805 1.562 1 98.88 69 TYR B N 1
ATOM 1425 C CA . TYR B 1 69 ? -1.065 -12.703 1.294 1 98.88 69 TYR B CA 1
ATOM 1426 C C . TYR B 1 69 ? -0.613 -11.242 1.32 1 98.88 69 TYR B C 1
ATOM 1428 O O . TYR B 1 69 ? -1.439 -10.328 1.268 1 98.88 69 TYR B O 1
ATOM 1436 N N . LYS B 1 70 ? 0.7 -11.102 1.434 1 98.88 70 LYS B N 1
ATOM 1437 C CA . LYS B 1 70 ? 1.337 -9.789 1.381 1 98.88 70 LYS B CA 1
ATOM 1438 C C . LYS B 1 70 ? 2.676 -9.859 0.652 1 98.88 70 LYS B C 1
ATOM 1440 O O . LYS B 1 70 ? 3.49 -10.742 0.919 1 98.88 70 LYS B O 1
ATOM 1445 N N . ILE B 1 71 ? 2.846 -9.008 -0.361 1 98.94 71 ILE B N 1
ATOM 1446 C CA . ILE B 1 71 ? 4.195 -8.758 -0.855 1 98.94 71 ILE B CA 1
ATOM 1447 C C . ILE B 1 71 ? 4.723 -7.449 -0.269 1 98.94 71 ILE B C 1
ATOM 1449 O O . ILE B 1 71 ? 4.047 -6.418 -0.322 1 98.94 71 ILE B O 1
ATOM 1453 N N . ARG B 1 72 ? 5.879 -7.52 0.353 1 98.94 72 ARG B N 1
ATOM 1454 C CA . ARG B 1 72 ? 6.57 -6.32 0.818 1 98.94 72 ARG B CA 1
ATOM 1455 C C . ARG B 1 72 ? 7.73 -5.969 -0.106 1 98.94 72 ARG B C 1
ATOM 1457 O O . ARG B 1 72 ? 8.586 -6.812 -0.396 1 98.94 72 ARG B O 1
ATOM 1464 N N . PHE B 1 73 ? 7.742 -4.73 -0.604 1 98.94 73 PHE B N 1
ATOM 1465 C CA . PHE B 1 73 ? 8.797 -4.184 -1.45 1 98.94 73 PHE B CA 1
ATOM 1466 C C . PHE B 1 73 ? 9.641 -3.182 -0.678 1 98.94 73 PHE B C 1
ATOM 1468 O O . PHE B 1 73 ? 9.117 -2.236 -0.089 1 98.94 73 PHE B O 1
ATOM 1475 N N . GLU B 1 74 ? 10.906 -3.369 -0.728 1 98.94 74 GLU B N 1
ATOM 1476 C CA . GLU B 1 74 ? 11.805 -2.467 -0.011 1 98.94 74 GLU B CA 1
ATOM 1477 C C . GLU B 1 74 ? 12.148 -1.247 -0.858 1 98.94 74 GLU B C 1
ATOM 1479 O O . GLU B 1 74 ? 13.305 -1.053 -1.231 1 98.94 74 GLU B O 1
ATOM 1484 N N . SER B 1 75 ? 11.141 -0.447 -1.023 1 98.88 75 SER B N 1
ATOM 1485 C CA . SER B 1 75 ? 11.25 0.703 -1.916 1 98.88 75 SER B CA 1
ATOM 1486 C C . SER B 1 75 ? 12.305 1.688 -1.429 1 98.88 75 SER B C 1
ATOM 1488 O O . SER B 1 75 ? 13.07 2.225 -2.229 1 98.88 75 SER B O 1
ATOM 1490 N N . GLY B 1 76 ? 12.328 1.944 -0.12 1 98.69 76 GLY B N 1
ATOM 1491 C CA . GLY B 1 76 ? 13.336 2.846 0.423 1 98.69 76 GLY B CA 1
ATOM 1492 C C . GLY B 1 76 ? 14.75 2.426 0.091 1 98.69 76 GLY B C 1
ATOM 1493 O O . GLY B 1 76 ? 15.539 3.227 -0.42 1 98.69 76 GLY B O 1
ATOM 1494 N N . GLN B 1 77 ? 15.062 1.229 0.362 1 98.75 77 GLN B N 1
ATOM 1495 C CA . GLN B 1 77 ? 16.391 0.689 0.093 1 98.75 77 GLN B CA 1
ATOM 1496 C C . GLN B 1 77 ? 16.719 0.758 -1.396 1 98.75 77 GLN B C 1
ATOM 1498 O O . GLN B 1 77 ? 17.859 1.064 -1.771 1 98.75 77 GLN B O 1
ATOM 1503 N N . TYR B 1 78 ? 15.742 0.492 -2.234 1 98.88 78 TYR B N 1
ATOM 1504 C CA . TYR B 1 78 ? 15.914 0.51 -3.682 1 98.88 78 TYR B CA 1
ATOM 1505 C C . TYR B 1 78 ? 16.344 1.891 -4.16 1 98.88 78 TYR B C 1
ATOM 1507 O O . TYR B 1 78 ? 17.359 2.025 -4.855 1 98.88 78 TYR B O 1
ATOM 1515 N N . TRP B 1 79 ? 15.656 2.9 -3.777 1 98.62 79 TRP B N 1
ATOM 1516 C CA . TRP B 1 79 ? 15.953 4.254 -4.234 1 98.62 79 TRP B CA 1
ATOM 1517 C C . TRP B 1 79 ? 17.25 4.773 -3.605 1 98.62 79 TRP B C 1
ATOM 1519 O O . TRP B 1 79 ? 18 5.516 -4.238 1 98.62 79 TRP B O 1
ATOM 1529 N N . GLU B 1 80 ? 17.453 4.375 -2.34 1 98.44 80 GLU B N 1
ATOM 1530 C CA . GLU B 1 80 ? 18.719 4.73 -1.716 1 98.44 80 GLU B CA 1
ATOM 1531 C C . GLU B 1 80 ? 19.891 4.188 -2.516 1 98.44 80 GLU B C 1
ATOM 1533 O O . GLU B 1 80 ? 20.922 4.863 -2.672 1 98.44 80 GLU B O 1
ATOM 1538 N N . GLY B 1 81 ? 19.75 2.98 -3.006 1 98.12 81 GLY B N 1
ATOM 1539 C CA . GLY B 1 81 ? 20.781 2.381 -3.844 1 98.12 81 GLY B CA 1
ATOM 1540 C C . GLY B 1 81 ? 21.047 3.164 -5.113 1 98.12 81 GLY B C 1
ATOM 1541 O O . GLY B 1 81 ? 22.141 3.082 -5.684 1 98.12 81 GLY B O 1
ATOM 1542 N N . LEU B 1 82 ? 20.094 3.908 -5.52 1 97.31 82 LEU B N 1
ATOM 1543 C CA . LEU B 1 82 ? 20.219 4.727 -6.723 1 97.31 82 LEU B CA 1
ATOM 1544 C C . LEU B 1 82 ? 20.625 6.152 -6.371 1 97.31 82 LEU B C 1
ATOM 1546 O O . LEU B 1 82 ? 20.656 7.027 -7.238 1 97.31 82 LEU B O 1
ATOM 1550 N N . GLY B 1 83 ? 20.812 6.438 -5.082 1 97.94 83 GLY B N 1
ATOM 1551 C CA . GLY B 1 83 ? 21.234 7.758 -4.629 1 97.94 83 GLY B CA 1
ATOM 1552 C C . GLY B 1 83 ? 20.062 8.719 -4.449 1 97.94 83 GLY B C 1
ATOM 1553 O O . GLY B 1 83 ? 20.25 9.938 -4.457 1 97.94 83 GLY B O 1
ATOM 1554 N N . GLU B 1 84 ? 18.875 8.172 -4.371 1 97.62 84 GLU B N 1
ATOM 1555 C CA . GLU B 1 84 ? 17.672 8.984 -4.25 1 97.62 84 GLU B CA 1
ATOM 1556 C C . GLU B 1 84 ? 16.922 8.664 -2.963 1 97.62 84 GLU B C 1
ATOM 1558 O O . GLU B 1 84 ? 17.203 7.656 -2.311 1 97.62 84 GLU B O 1
ATOM 1563 N N . THR B 1 85 ? 16.031 9.602 -2.578 1 96.25 85 THR B N 1
ATOM 1564 C CA . THR B 1 85 ? 15.117 9.359 -1.47 1 96.25 85 THR B CA 1
ATOM 1565 C C . THR B 1 85 ? 13.7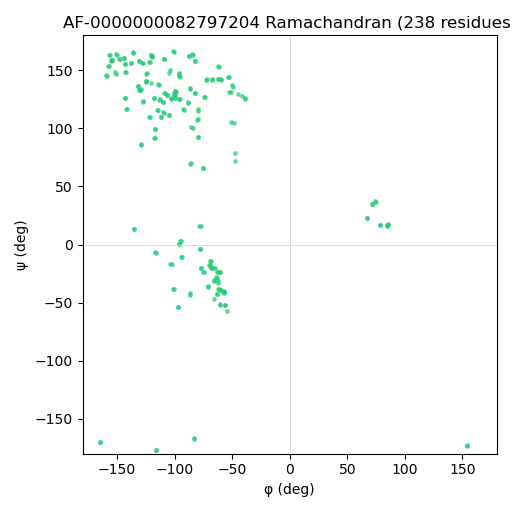03 9.086 -1.985 1 96.25 85 THR B C 1
ATOM 1567 O O . THR B 1 85 ? 13.32 9.578 -3.051 1 96.25 85 THR B O 1
ATOM 1570 N N . CYS B 1 86 ? 13.031 8.273 -1.278 1 97 86 CYS B N 1
ATOM 1571 C CA . CYS B 1 86 ? 11.672 7.887 -1.635 1 97 86 CYS B CA 1
ATOM 1572 C C . CYS B 1 86 ? 10.688 8.258 -0.528 1 97 86 CYS B C 1
ATOM 1574 O O . CYS B 1 86 ? 11 8.109 0.655 1 97 86 CYS B O 1
ATOM 1576 N N . PHE B 1 87 ? 9.531 8.75 -0.962 1 98.62 87 PHE B N 1
ATOM 1577 C CA . PHE B 1 87 ? 8.461 9.102 -0.036 1 98.62 87 PHE B CA 1
ATOM 1578 C C . PHE B 1 87 ? 7.977 7.867 0.72 1 98.62 87 PHE B C 1
ATOM 1580 O O . PHE B 1 87 ? 7.492 7.977 1.849 1 98.62 87 PHE B O 1
ATOM 1587 N N . TYR B 1 88 ? 8.156 6.66 0.208 1 98.88 88 TYR B N 1
ATOM 1588 C CA . TYR B 1 88 ? 7.676 5.402 0.768 1 98.88 88 TYR B CA 1
ATOM 1589 C C . TYR B 1 88 ? 8.836 4.547 1.266 1 98.88 88 TYR B C 1
ATOM 1591 O O . TYR B 1 88 ? 9.555 3.939 0.469 1 98.88 88 TYR B O 1
ATOM 1599 N N . PRO B 1 89 ? 8.992 4.383 2.564 1 98.69 89 PRO B N 1
ATOM 1600 C CA . PRO B 1 89 ? 10.117 3.592 3.074 1 98.69 89 PRO B CA 1
ATOM 1601 C C . PRO B 1 89 ? 10.016 2.115 2.699 1 98.69 89 PRO B C 1
ATOM 1603 O O . PRO B 1 89 ? 11.039 1.437 2.57 1 98.69 89 PRO B O 1
ATOM 1606 N N . TYR B 1 90 ? 8.836 1.604 2.58 1 98.88 90 TYR B N 1
ATOM 1607 C CA . TYR B 1 90 ? 8.477 0.313 2.004 1 98.88 90 TYR B CA 1
ATOM 1608 C C . TYR B 1 90 ? 7.031 0.312 1.521 1 98.88 90 TYR B C 1
ATOM 1610 O O . TYR B 1 90 ? 6.27 1.236 1.819 1 98.88 90 TYR B O 1
ATOM 1618 N N . ILE B 1 91 ? 6.727 -0.65 0.691 1 98.94 91 ILE B N 1
ATOM 1619 C CA . ILE B 1 91 ? 5.367 -0.797 0.188 1 98.94 91 ILE B CA 1
ATOM 1620 C C . ILE B 1 91 ? 4.883 -2.227 0.418 1 98.94 91 ILE B C 1
ATOM 1622 O O . ILE B 1 91 ? 5.555 -3.186 0.032 1 98.94 91 ILE B O 1
ATOM 1626 N N . GLU B 1 92 ? 3.789 -2.361 1.114 1 98.94 92 GLU B N 1
ATOM 1627 C CA . GLU B 1 92 ? 3.141 -3.656 1.299 1 98.94 92 GLU B CA 1
ATOM 1628 C C . GLU B 1 92 ? 1.819 -3.725 0.537 1 98.94 92 GLU B C 1
ATOM 1630 O O . GLU B 1 92 ? 0.957 -2.859 0.701 1 98.94 92 GLU B O 1
ATOM 1635 N N . ILE B 1 93 ? 1.744 -4.688 -0.311 1 98.94 93 ILE B N 1
ATOM 1636 C CA . ILE B 1 93 ? 0.485 -4.973 -0.99 1 98.94 93 ILE B CA 1
ATOM 1637 C C . ILE B 1 93 ? -0.153 -6.223 -0.388 1 98.94 93 ILE B C 1
ATOM 1639 O O . ILE B 1 93 ? 0.377 -7.328 -0.529 1 98.94 93 ILE B O 1
ATOM 1643 N N . VAL B 1 94 ? -1.27 -6.039 0.305 1 98.94 94 VAL B N 1
ATOM 1644 C CA . VAL B 1 94 ? -2.023 -7.129 0.919 1 98.94 94 VAL B CA 1
ATOM 1645 C C . VAL B 1 94 ? -3.207 -7.504 0.03 1 98.94 94 VAL B C 1
ATOM 1647 O O . VAL B 1 94 ? -3.926 -6.629 -0.46 1 98.94 94 VAL B O 1
ATOM 1650 N N . PHE B 1 95 ? -3.375 -8.789 -0.207 1 98.88 95 PHE B N 1
ATOM 1651 C CA . PHE B 1 95 ? -4.43 -9.188 -1.133 1 98.88 95 PHE B CA 1
ATOM 1652 C C . PHE B 1 95 ? -5.016 -10.531 -0.738 1 98.88 95 PHE B C 1
ATOM 1654 O O . PHE B 1 95 ? -4.367 -11.32 -0.042 1 98.88 95 PHE B O 1
ATOM 1661 N N . ASN B 1 96 ? -6.18 -10.75 -1.232 1 98.19 96 ASN B N 1
ATOM 1662 C CA . ASN B 1 96 ? -6.941 -11.969 -0.978 1 98.19 96 ASN B CA 1
ATOM 1663 C C . ASN B 1 96 ? -6.844 -12.945 -2.146 1 98.19 96 ASN B C 1
ATOM 1665 O O . ASN B 1 96 ? -7.043 -12.562 -3.301 1 98.19 96 ASN B O 1
ATOM 1669 N N . ILE B 1 97 ? -6.535 -14.156 -1.77 1 97.81 97 ILE B N 1
ATOM 1670 C CA . ILE B 1 97 ? -6.641 -15.25 -2.73 1 97.81 97 ILE B CA 1
ATOM 1671 C C . ILE B 1 97 ? -7.809 -16.156 -2.355 1 97.81 97 ILE B C 1
ATOM 1673 O O . ILE B 1 97 ? -7.785 -16.812 -1.311 1 97.81 97 ILE B O 1
ATOM 1677 N N . THR B 1 98 ? -8.789 -16.125 -3.23 1 95.5 98 THR B N 1
ATOM 1678 C CA . THR B 1 98 ? -9.961 -16.953 -2.951 1 95.5 98 THR B CA 1
ATOM 1679 C C . THR B 1 98 ? -9.922 -18.25 -3.768 1 95.5 98 THR B C 1
ATOM 1681 O O . THR B 1 98 ? -10.336 -19.312 -3.289 1 95.5 98 THR B O 1
ATOM 1684 N N . ASP B 1 99 ? -9.461 -18.172 -5.016 1 95.62 99 ASP B N 1
ATOM 1685 C CA . ASP B 1 99 ? -9.328 -19.312 -5.914 1 95.62 99 ASP B CA 1
ATOM 1686 C C . ASP B 1 99 ? -7.863 -19.547 -6.289 1 95.62 99 ASP B C 1
ATOM 1688 O O . ASP B 1 99 ? -7.367 -18.984 -7.262 1 95.62 99 ASP B O 1
ATOM 1692 N N . ALA B 1 100 ? -7.301 -20.484 -5.602 1 93.62 100 ALA B N 1
ATOM 1693 C CA . ALA B 1 100 ? -5.867 -20.719 -5.746 1 93.62 100 ALA B CA 1
ATOM 1694 C C . ALA B 1 100 ? -5.57 -21.484 -7.031 1 93.62 100 ALA B C 1
ATOM 1696 O O . ALA B 1 100 ? -4.406 -21.719 -7.367 1 93.62 100 ALA B O 1
ATOM 1697 N N . ALA B 1 101 ? -6.574 -21.875 -7.734 1 94.69 101 ALA B N 1
ATOM 1698 C CA . ALA B 1 101 ? -6.367 -22.562 -9.008 1 94.69 101 ALA B CA 1
ATOM 1699 C C . ALA B 1 101 ? -5.988 -21.562 -10.109 1 94.69 101 ALA B C 1
ATOM 1701 O O . ALA B 1 101 ? -5.441 -21.953 -11.141 1 94.69 101 ALA B O 1
ATOM 1702 N N . GLN B 1 102 ? -6.277 -20.344 -9.906 1 94.88 102 GLN B N 1
ATOM 1703 C CA . GLN B 1 102 ? -5.953 -19.281 -10.859 1 94.88 102 GLN B CA 1
ATOM 1704 C C . GLN B 1 102 ? -4.52 -18.797 -10.672 1 94.88 102 GLN B C 1
ATOM 1706 O O . GLN B 1 102 ? -3.873 -19.125 -9.672 1 94.88 102 GLN B O 1
ATOM 1711 N N . LYS B 1 103 ? -4.074 -18.109 -11.711 1 95.81 103 LYS B N 1
ATOM 1712 C CA . LYS B 1 103 ? -2.814 -17.375 -11.609 1 95.81 103 LYS B CA 1
ATOM 1713 C C . LYS B 1 103 ? -3.061 -15.906 -11.266 1 95.81 103 LYS B C 1
ATOM 1715 O O . LYS B 1 103 ? -4.039 -15.312 -11.719 1 95.81 103 LYS B O 1
ATOM 1720 N N . PHE B 1 104 ? -2.131 -15.398 -10.547 1 98.12 104 PHE B N 1
ATOM 1721 C CA . PHE B 1 104 ? -2.24 -14 -10.141 1 98.12 104 PHE B CA 1
ATOM 1722 C C . PHE B 1 104 ? -0.958 -13.242 -10.453 1 98.12 104 PHE B C 1
ATOM 1724 O O . PHE B 1 104 ? 0.142 -13.766 -10.273 1 98.12 104 PHE B O 1
ATOM 1731 N N . HIS B 1 105 ? -1.143 -12.07 -11.047 1 98.44 105 HIS B N 1
ATOM 1732 C CA . HIS B 1 105 ? -0.073 -11.102 -11.242 1 98.44 105 HIS B CA 1
ATOM 1733 C C . HIS B 1 105 ? -0.329 -9.828 -10.438 1 98.44 105 HIS B C 1
ATOM 1735 O O . HIS B 1 105 ? -1.371 -9.188 -10.594 1 98.44 105 HIS B O 1
ATOM 1741 N N . VAL B 1 106 ? 0.558 -9.531 -9.445 1 98.88 106 VAL B N 1
ATOM 1742 C CA . VAL B 1 106 ? 0.447 -8.344 -8.602 1 98.88 106 VAL B CA 1
ATOM 1743 C C . VAL B 1 106 ? 1.668 -7.449 -8.805 1 98.88 106 VAL B C 1
ATOM 1745 O O . VAL B 1 106 ? 2.662 -7.57 -8.086 1 98.88 106 VAL B O 1
ATOM 1748 N N . PRO B 1 107 ? 1.569 -6.531 -9.719 1 98.94 107 PRO B N 1
ATOM 1749 C CA . PRO B 1 107 ? 2.727 -5.688 -10.016 1 98.94 107 PRO B CA 1
ATOM 1750 C C . PRO B 1 107 ? 2.803 -4.449 -9.125 1 98.94 107 PRO B C 1
ATOM 1752 O O . PRO B 1 107 ? 1.832 -4.117 -8.438 1 98.94 107 PRO B O 1
ATOM 1755 N N . LEU B 1 108 ? 3.973 -3.873 -9.102 1 98.94 108 LEU B N 1
ATOM 1756 C CA . LEU B 1 108 ? 4.219 -2.568 -8.5 1 98.94 108 LEU B CA 1
ATOM 1757 C C . LEU B 1 108 ? 4.797 -1.597 -9.523 1 98.94 108 LEU B C 1
ATOM 1759 O O . LEU B 1 108 ? 5.91 -1.79 -10.008 1 98.94 108 LEU B O 1
ATOM 1763 N N . LEU B 1 109 ? 4.02 -0.605 -9.93 1 98.94 109 LEU B N 1
ATOM 1764 C CA . LEU B 1 109 ? 4.512 0.528 -10.703 1 98.94 109 LEU B CA 1
ATOM 1765 C C . LEU B 1 109 ? 4.902 1.683 -9.789 1 98.94 109 LEU B C 1
ATOM 1767 O O . LEU B 1 109 ? 4.047 2.277 -9.133 1 98.94 109 LEU B O 1
ATOM 1771 N N . LEU B 1 110 ? 6.145 2.01 -9.797 1 98.75 110 LEU B N 1
ATOM 1772 C CA . LEU B 1 110 ? 6.66 2.807 -8.695 1 98.75 110 LEU B CA 1
ATOM 1773 C C . LEU B 1 110 ? 7.457 4 -9.211 1 98.75 110 LEU B C 1
ATOM 1775 O O . LEU B 1 110 ? 8.25 3.867 -10.141 1 98.75 110 LEU B O 1
ATOM 1779 N N . SER B 1 111 ? 7.227 5.188 -8.688 1 98.75 111 SER B N 1
ATOM 1780 C CA . SER B 1 111 ? 8.156 6.316 -8.648 1 98.75 111 SER B CA 1
ATOM 1781 C C . SER B 1 111 ? 8.516 6.684 -7.211 1 98.75 111 SER B C 1
ATOM 1783 O O . SER B 1 111 ? 8.023 6.062 -6.266 1 98.75 111 SER B O 1
ATOM 1785 N N . ARG B 1 112 ? 9.328 7.781 -7.113 1 98.56 112 ARG B N 1
ATOM 1786 C CA . ARG B 1 112 ? 9.75 8.195 -5.777 1 98.56 112 ARG B CA 1
ATOM 1787 C C . ARG B 1 112 ? 8.562 8.727 -4.973 1 98.56 112 ARG B C 1
ATOM 1789 O O . ARG B 1 112 ? 8.578 8.695 -3.742 1 98.56 112 ARG B O 1
ATOM 1796 N N . PHE B 1 113 ? 7.43 9.133 -5.723 1 98.69 113 PHE B N 1
ATOM 1797 C CA . PHE B 1 113 ? 6.379 9.859 -5.023 1 98.69 113 PHE B CA 1
ATOM 1798 C C . PHE B 1 113 ? 5.004 9.328 -5.406 1 98.69 113 PHE B C 1
ATOM 1800 O O . PHE B 1 113 ? 3.984 9.953 -5.105 1 98.69 113 PHE B O 1
ATOM 1807 N N . SER B 1 114 ? 5.016 8.18 -6.051 1 98.88 114 SER B N 1
ATOM 1808 C CA . SER B 1 114 ? 3.752 7.539 -6.402 1 98.88 114 SER B CA 1
ATOM 1809 C C . SER B 1 114 ? 3.932 6.043 -6.617 1 98.88 114 SER B C 1
ATOM 1811 O O . SER B 1 114 ? 5.035 5.578 -6.914 1 98.88 114 SER B O 1
ATOM 1813 N N . TYR B 1 115 ? 2.855 5.316 -6.395 1 98.94 115 TYR B N 1
ATOM 1814 C CA . TYR B 1 115 ? 2.865 3.932 -6.852 1 98.94 115 TYR B CA 1
ATOM 1815 C C . TYR B 1 115 ? 1.449 3.434 -7.117 1 98.94 115 TYR B C 1
ATOM 1817 O O . TYR B 1 115 ? 0.477 4.047 -6.672 1 98.94 115 TYR B O 1
ATOM 1825 N N . SER B 1 116 ? 1.354 2.369 -7.941 1 98.94 116 SER B N 1
ATOM 1826 C CA . SER B 1 116 ? 0.095 1.699 -8.25 1 98.94 116 SER B CA 1
ATOM 1827 C C . SER B 1 116 ? 0.286 0.19 -8.367 1 98.94 116 SER B C 1
ATOM 1829 O O . SER B 1 116 ? 1.41 -0.287 -8.531 1 98.94 116 SER B O 1
ATOM 1831 N N . THR B 1 117 ? -0.72 -0.463 -8.148 1 98.94 117 THR B N 1
ATOM 1832 C CA . THR B 1 117 ? -0.793 -1.912 -8.289 1 98.94 117 THR B CA 1
ATOM 1833 C C . THR B 1 117 ? -2.164 -2.334 -8.812 1 98.94 117 THR B C 1
ATOM 1835 O O . THR B 1 117 ? -3.104 -1.535 -8.82 1 98.94 117 THR B O 1
ATOM 1838 N N . TYR B 1 118 ? -2.238 -3.551 -9.367 1 98.88 118 TYR B N 1
ATOM 1839 C CA . TYR B 1 118 ? -3.494 -4.129 -9.828 1 98.88 118 TYR B CA 1
ATOM 1840 C C . TYR B 1 118 ? -3.422 -5.652 -9.844 1 98.88 118 TYR B C 1
ATOM 1842 O O . TYR B 1 118 ? -2.332 -6.227 -9.82 1 98.88 118 TYR B O 1
ATOM 1850 N N . ARG B 1 119 ? -4.586 -6.234 -9.805 1 98.62 119 ARG B N 1
ATOM 1851 C CA . ARG B 1 119 ? -4.668 -7.676 -10.031 1 98.62 119 ARG B CA 1
ATOM 1852 C C . ARG B 1 119 ? -4.613 -8 -11.516 1 98.62 119 ARG B C 1
ATOM 1854 O O . ARG B 1 119 ? -5.551 -7.703 -12.258 1 98.62 119 ARG B O 1
ATOM 1861 N N . GLY B 1 120 ? -3.439 -8.562 -11.898 1 95.62 120 GLY B N 1
ATOM 1862 C CA . GLY B 1 120 ? -3.318 -9.023 -13.273 1 95.62 120 GLY B CA 1
ATOM 1863 C C . GLY B 1 120 ? -3.486 -10.523 -13.414 1 95.62 120 GLY B C 1
ATOM 1864 O O . GLY B 1 120 ? -3.598 -11.242 -12.414 1 95.62 120 GLY B O 1
ATOM 1865 N N . SER B 1 121 ? -3.676 -10.992 -14.734 1 88.44 121 SER B N 1
ATOM 1866 C CA . SER B 1 121 ? -3.795 -12.414 -15.023 1 88.44 121 SER B CA 1
ATOM 1867 C C . SER B 1 121 ? -2.516 -12.961 -15.648 1 88.44 121 SER B C 1
ATOM 1869 O O . SER B 1 121 ? -1.73 -12.211 -16.234 1 88.44 121 SER B O 1
#

InterPro domains:
  IPR000895 Transthyretin/hydroxyisourate hydrolase [PR00189] (10-30)
  IPR000895 Transthyretin/hydroxyisourate hydrolase [PR00189] (44-69)
  IPR000895 Transthyretin/hydroxyisourate hydrolase [PR00189] (70-99)
  IPR014306 Hydroxyisourate hydrolase [TIGR02962] (9-121)
  IPR014306 Hydroxyisourate hydrolase [cd05822] (9-121)
  IPR023416 Transthyretin/hydroxyisourate hydrolase domain [PF00576] (11-120)
  IPR023416 Transthyretin/hydroxyisourate hydrolase domain [PTHR10395] (4-121)
  IPR023416 Transthyretin/hydroxyisourate hydrolase domain [SM00095] (9-120)
  IPR036817 Transthyretin/hydroxyisourate hydrolase domain superfamily [G3DSA:2.60.40.180] (7-121)
  IPR036817 Transthyretin/hydroxyisourate hydrolase domain superfamily [SSF49472] (8-121)

Sequence (242 aa):
MDMTSPLPSPLTTHVLNTGMGVPGAGMALSLHRLDPVTSAWSLITAGTTNDDGRCPGLITRECFTPGVYKIRFESGQYWEGLGETCFYPYIEIVFNITDAAQKFHVPLLLSRFSYSTYRGSMDMTSPLPSPLTTHVLNTGMGVPGAGMALSLHRLDPVTSAWSLITAGTTNDDGRCPGLITRECFTPGVYKIRFESGQYWEGLGETCFYPYIEIVFNITDAAQKFHVPLLLSRFSYSTYRGS

Organism: Chanos chanos (NCBI:txid29144)

Secondary structure (DSSP, 8-state):
---------SEE-BEEETTTTEE-TT-EEEEEEE-TTT--EEEEEEEE--TTSB---SS-TTT--SEEEEEEE-HHHHHHHTT---S-S-EEEEEEES-TTS-EE--EEE-SSEEEEE-B-/---------SEE-BEEETTTTEE-TT-EEEEEEE-TTT--EEEEEEEE--TTSB---SS-TTT--SEEEEEEE-HHHHHHHTT---S-S-EEEEEEES-TTS-EE--EEE-SSEEEEE-B-

Radius of gyration: 18.82 Å; Cα contacts (8 Å, |Δi|>4): 586; chains: 2; bounding box: 44×70×44 Å

pLDDT: mean 95.12, std 11.32, range [35.81, 98.94]

Solvent-accessible surface area (backbone atoms only — not comparable to full-atom values): 12613 Å² total; per-residue (Å²): 125,96,74,80,63,75,72,74,31,41,45,42,46,40,28,32,26,62,73,77,73,41,50,32,45,65,28,45,36,35,35,31,38,52,37,87,86,78,72,42,78,39,82,73,37,73,50,50,20,37,86,73,5,29,44,84,68,53,38,50,62,90,74,49,60,60,43,44,36,32,43,37,36,37,45,25,60,38,33,44,74,71,76,40,78,41,42,31,58,39,46,56,51,44,33,55,37,81,62,51,87,52,58,41,25,52,36,40,42,30,41,53,51,33,38,34,38,37,70,40,117,126,96,70,81,64,76,74,74,33,41,46,40,44,40,29,32,25,60,72,76,72,41,50,31,45,65,28,43,35,35,36,30,37,52,35,88,86,79,70,42,76,40,84,73,37,72,51,52,19,37,86,74,5,29,44,84,69,53,39,50,62,90,75,48,62,59,44,44,36,32,42,38,35,35,44,25,62,39,32,45,74,71,76,42,81,38,43,30,58,39,47,56,52,42,33,56,37,82,60,51,88,51,58,42,26,52,35,39,42,31,42,54,51,33,38,34,38,38,72,40,117

Nearest PDB structures (foldseek):
  3iwv-assembly1_C  TM=9.899E-01  e=1.207E-19  Danio rerio
  3iwu-assembly1_B  TM=9.996E-01  e=5.657E-19  Danio rerio
  2h1x-assembly1_D  TM=9.997E-01  e=7.055E-19  Danio rerio
  7kcn-assembly1_A-2  TM=9.967E-01  e=1.243E-17  synthetic construct
  3tfb-assembly1_B-2  TM=9.581E-01  e=1.605E-11  Homo sapiens

Foldseek 3Di:
DPPPPADWDLEWEWEAAPVVGATLFFKKKWKWFADPVPRDIDTDDIDTQHRRRIDIPRDHLVGQDWGKMKMKIQVQVSQVVVVHGAPDRIDIDIDTDDDSVHGWYWYWYDYRDDIDTDTDD/DPPPPADWDLEWEWEAAPVVGATLFFKKKWKWFADPVPRDIDTDDIDTQHRRRIDIPRDHLVGQDWGKMKMKIQVQVSVVVVVHGAPDRIDIDIDTDDDSVHGWYWYWYDYSDDIDTDTDD